Protein AF-A0AAW5VI35-F1 (afdb_monomer_lite)

Foldseek 3Di:
DDPQQVVLLVLLVVLVVVLVVLVPDPPVVVSQLSNLCSLQVSLQVQDDPQKDKDAQAWEAEPVGQIFHGFGMWIFGPVDDWDADPNGTYDYLLGTAETEDEAQEQDLVVLLVLLVRLVSSQPGDHDPPRPRPHDYAYEYEYQAYPDPDACPSVVSNCVSQPHDDLCGSHQWYFHLQRWTKGKDWDQDPPPGTFKIFIKTFHDHSSVRVSCRSQVVSCVSPVPDRCDVVNDDDTDIFTQWMAGPNLRDIDHNVCRVLVRVLVVCLLVLVLVVNVVSCVVRHDPSVCLVPLLVSLVVSVVVVVPVSSVVSLVVNCVVCVVVVVSNVVSCVSPVD

Sequence (332 aa):
MNPIQKKFEYEIKKIIDEYQYTSESKHPLYTGKSRESLVSNFLANYLTEEYAISNNCFIIDSYGNISKECDIVIYSKKTTKQNLANVEYIPIESVHYVIEVKSISTSIEIKKSIESARIINSLKKSEASKNTNQVIICYFAYNSKSKVKHSDFRKLIKFSGGFSPLPPIPVICIPNKGYYYFGVDTHPNFGILNYAWSVVEDRFEFNIKMFFIGILNTINKEFQIGYYATEFGRIDMLYYKDIVNGFEVNIDRIEQYNLIQKASENGEHEKCIRLIEENFTKNEMKKILPALILNLVSFKLNSSADFCLNYLIQNFSADTQYIEKIKKIFSR

pLDDT: mean 91.62, std 6.12, range [52.5, 98.81]

Secondary structure (DSSP, 8-state):
--HHHHHHHHHHHHHHHHHHHHTT-S-HHHHHHHHHHHHHHHHHTTS-TTEEEEEEEEEE-TTS-B-PPEEEEEEETTS--EEETTEEEEEGGGEEEEEEEEEEE-HHHHHHHHHHHHHHHH----TT----PPPEEEEEEEEE---STTHHHHHHHHHHTSS-SS-S--EEEETTTEEEEEEEEEETTTEEEEEEEEEE---HHHHHHHHHHHHHHHH-SSS-SHHHH-PPPP-EEEEEEETTTTEEE-TTTHHHHHHHHHHHHTT-HHHHHHHHHHHS-HHHHHHHHHHHHHHHHHTT-HHHHHHHHHHHHHHTTT-HHHHHHHHHHS--

Organism: NCBI:txid2950025

Structure (mmCIF, N/CA/C/O backbone):
data_AF-A0AAW5VI35-F1
#
_entry.id   AF-A0AAW5VI35-F1
#
loop_
_atom_site.group_PDB
_atom_site.id
_atom_site.type_symbol
_atom_site.label_atom_id
_atom_site.label_alt_id
_atom_site.label_comp_id
_atom_site.label_asym_id
_atom_site.label_entity_id
_atom_site.label_seq_id
_atom_site.pdbx_PDB_ins_code
_atom_site.Cartn_x
_atom_site.Cartn_y
_atom_site.Cartn_z
_atom_site.occupancy
_atom_site.B_iso_or_equiv
_atom_site.auth_seq_id
_atom_site.auth_comp_id
_atom_site.auth_asym_id
_atom_site.auth_atom_id
_atom_site.pdbx_PDB_model_num
ATOM 1 N N . MET A 1 1 ? -20.026 8.395 -16.383 1.00 77.12 1 MET A N 1
ATOM 2 C CA . MET A 1 1 ? -19.836 7.820 -15.037 1.00 77.12 1 MET A CA 1
ATOM 3 C C . MET A 1 1 ? -20.986 6.889 -14.700 1.00 77.12 1 MET A C 1
ATOM 5 O O . MET A 1 1 ? -22.135 7.323 -14.775 1.00 77.12 1 MET A O 1
ATOM 9 N N . ASN A 1 2 ? -20.687 5.628 -14.385 1.00 86.25 2 ASN A N 1
ATOM 10 C CA . ASN A 1 2 ? -21.713 4.646 -14.029 1.00 86.25 2 ASN A CA 1
ATOM 11 C C . ASN A 1 2 ? -22.316 4.950 -12.628 1.00 86.25 2 ASN A C 1
ATOM 13 O O . ASN A 1 2 ? -21.709 5.702 -11.858 1.00 86.25 2 ASN A O 1
ATOM 17 N N . PRO A 1 3 ? -23.505 4.416 -12.282 1.00 88.12 3 PRO A N 1
ATOM 18 C CA . PRO A 1 3 ? -24.158 4.707 -11.001 1.00 88.12 3 PRO A CA 1
ATOM 19 C C . PRO A 1 3 ? -23.354 4.301 -9.755 1.00 88.12 3 PRO A C 1
ATOM 21 O O . PRO A 1 3 ? -23.409 5.007 -8.750 1.00 88.12 3 PRO A O 1
ATOM 24 N N . ILE A 1 4 ? -22.582 3.210 -9.817 1.00 84.94 4 ILE A N 1
ATOM 25 C CA . ILE A 1 4 ? -21.738 2.746 -8.704 1.00 84.94 4 ILE A CA 1
ATOM 26 C C . ILE A 1 4 ? -20.595 3.727 -8.460 1.00 84.94 4 ILE A C 1
ATOM 28 O O . ILE A 1 4 ? -20.386 4.149 -7.327 1.00 84.94 4 ILE A O 1
ATOM 32 N N . GLN A 1 5 ? -19.928 4.174 -9.525 1.00 87.38 5 GLN A N 1
ATOM 33 C CA . GLN A 1 5 ? -18.894 5.203 -9.442 1.00 87.38 5 GLN A CA 1
ATOM 34 C C . GLN A 1 5 ? -19.453 6.510 -8.848 1.00 87.38 5 GLN A C 1
ATOM 36 O O . GLN A 1 5 ? -18.831 7.087 -7.960 1.00 87.38 5 GLN A O 1
ATOM 41 N N . LYS A 1 6 ? -20.667 6.936 -9.245 1.00 88.31 6 LYS A N 1
ATOM 42 C CA . LYS A 1 6 ? -21.343 8.106 -8.640 1.00 88.31 6 LYS A CA 1
ATOM 43 C C . LYS A 1 6 ? -21.582 7.937 -7.139 1.00 88.31 6 LYS A C 1
ATOM 45 O O . LYS A 1 6 ? -21.337 8.873 -6.381 1.00 88.31 6 LYS A O 1
ATOM 50 N N . LYS A 1 7 ? -22.074 6.769 -6.712 1.00 88.31 7 LYS A N 1
ATOM 51 C CA . LYS A 1 7 ? -22.310 6.468 -5.293 1.00 88.31 7 LYS A CA 1
ATOM 52 C C . LYS A 1 7 ? -21.002 6.510 -4.501 1.00 88.31 7 LYS A C 1
ATOM 54 O O . LYS A 1 7 ? -20.953 7.149 -3.455 1.00 88.31 7 LYS A O 1
ATOM 59 N N . PHE A 1 8 ? -19.953 5.876 -5.023 1.00 88.81 8 PHE A N 1
ATOM 60 C CA . PHE A 1 8 ? -18.643 5.837 -4.378 1.00 88.81 8 PHE A CA 1
ATOM 61 C C . PHE A 1 8 ? -18.085 7.253 -4.195 1.00 88.81 8 PHE A C 1
ATOM 63 O O . PHE A 1 8 ? -17.712 7.632 -3.091 1.00 88.81 8 PHE A O 1
ATOM 70 N N . GLU A 1 9 ? -18.111 8.082 -5.243 1.00 89.12 9 GLU A N 1
ATOM 71 C CA . GLU A 1 9 ? -17.661 9.479 -5.165 1.00 89.12 9 GLU A CA 1
ATOM 72 C C . GLU A 1 9 ? -18.473 10.317 -4.168 1.00 89.12 9 GLU A C 1
ATOM 74 O O . GLU A 1 9 ? -17.899 11.117 -3.428 1.00 89.12 9 GLU A O 1
ATOM 79 N N . TYR A 1 10 ? -19.791 10.109 -4.097 1.00 92.06 10 TYR A N 1
ATOM 80 C CA . TYR A 1 10 ? -20.648 10.775 -3.116 1.00 92.06 10 TYR A CA 1
ATOM 81 C C . TYR A 1 10 ? -20.278 10.408 -1.670 1.00 92.06 10 TYR A C 1
ATOM 83 O O . TYR A 1 10 ? -20.159 11.290 -0.819 1.00 92.06 10 TYR A O 1
ATOM 91 N N . GLU A 1 11 ? -20.057 9.126 -1.382 1.00 92.69 11 GLU A N 1
ATOM 92 C CA . GLU A 1 11 ? -19.685 8.673 -0.037 1.00 92.69 11 GLU A CA 1
ATOM 93 C C . GLU A 1 11 ? -18.287 9.153 0.374 1.00 92.69 11 GLU A C 1
ATOM 95 O O . GLU A 1 11 ? -18.096 9.568 1.517 1.00 92.69 11 GLU A O 1
ATOM 100 N N . ILE A 1 12 ? -17.329 9.188 -0.561 1.00 93.50 12 ILE A N 1
ATOM 101 C CA . ILE A 1 12 ? -16.001 9.777 -0.323 1.00 93.50 12 ILE A CA 1
ATOM 102 C C . ILE A 1 12 ? -16.125 11.263 0.006 1.00 93.50 12 ILE A C 1
ATOM 104 O O . ILE A 1 12 ? -15.510 11.732 0.962 1.00 93.50 12 ILE A O 1
ATOM 108 N N . LYS A 1 13 ? -16.954 12.004 -0.738 1.00 93.12 13 LYS A N 1
ATOM 109 C CA . LYS A 1 13 ? -17.204 13.418 -0.450 1.00 93.12 13 LYS A CA 1
ATOM 110 C C . LYS A 1 13 ? -17.784 13.613 0.952 1.00 93.12 13 LYS A C 1
ATOM 112 O O . LYS A 1 13 ? -17.307 14.474 1.679 1.00 93.12 13 LYS A O 1
ATOM 117 N N . LYS A 1 14 ? -18.722 12.759 1.369 1.00 93.19 14 LYS A N 1
ATOM 118 C CA . LYS A 1 14 ? -19.284 12.799 2.726 1.00 93.19 14 LYS A CA 1
ATOM 119 C C . LYS A 1 14 ? -18.217 12.611 3.810 1.00 93.19 14 LYS A C 1
ATOM 121 O O . LYS A 1 14 ? -18.235 13.323 4.804 1.00 93.19 14 LYS A O 1
ATOM 126 N N . ILE A 1 15 ? -17.265 11.693 3.620 1.00 93.88 15 ILE A N 1
ATOM 127 C CA . ILE A 1 15 ? -16.136 11.523 4.556 1.00 93.88 15 ILE A CA 1
ATOM 128 C C . ILE A 1 15 ? -15.312 12.810 4.662 1.00 93.88 15 ILE A C 1
ATOM 130 O O . ILE A 1 15 ? -14.874 13.178 5.750 1.00 93.88 15 ILE A O 1
ATOM 134 N N . ILE A 1 16 ? -15.084 13.485 3.536 1.00 92.75 16 ILE A N 1
ATOM 135 C CA . ILE A 1 16 ? -14.288 14.714 3.476 1.00 92.75 16 ILE A CA 1
ATOM 136 C C . ILE A 1 16 ? -15.014 15.862 4.170 1.00 92.75 16 ILE A C 1
ATOM 138 O O . ILE A 1 16 ? -14.404 16.542 4.997 1.00 92.75 16 ILE A O 1
ATOM 142 N N . ASP A 1 17 ? -16.299 16.043 3.874 1.00 92.56 17 ASP A N 1
ATOM 143 C CA . ASP A 1 17 ? -17.145 17.068 4.486 1.00 92.56 17 ASP A CA 1
ATOM 144 C C . ASP A 1 17 ? -17.207 16.860 6.015 1.00 92.56 17 ASP A C 1
ATOM 146 O O . ASP A 1 17 ? -16.966 17.792 6.788 1.00 92.56 17 ASP A O 1
ATOM 150 N N . GLU A 1 18 ? -17.358 15.614 6.474 1.00 91.38 18 GLU A N 1
ATOM 151 C CA . GLU A 1 18 ? -17.414 15.301 7.908 1.00 91.38 18 GLU A CA 1
ATOM 152 C C . GLU A 1 18 ? -16.047 15.460 8.587 1.00 91.38 18 GLU A C 1
ATOM 154 O O . GLU A 1 18 ? -15.945 15.918 9.730 1.00 91.38 18 GLU A O 1
ATOM 159 N N . TYR A 1 19 ? -14.954 15.144 7.892 1.00 91.12 19 TYR A N 1
ATOM 160 C CA . TYR A 1 19 ? -13.609 15.442 8.379 1.00 91.12 19 TYR A CA 1
ATOM 161 C C . TYR A 1 19 ? -13.383 16.957 8.552 1.00 91.12 19 TYR A C 1
ATOM 163 O O . TYR A 1 19 ? -12.793 17.388 9.555 1.00 91.12 19 TYR A O 1
ATOM 171 N N . GLN A 1 20 ? -13.862 17.770 7.606 1.00 88.81 20 GLN A N 1
ATOM 172 C CA . GLN A 1 20 ? -13.800 19.229 7.700 1.00 88.81 20 GLN A CA 1
ATOM 173 C C . GLN A 1 20 ? -14.636 19.727 8.880 1.00 88.81 20 GLN A C 1
ATOM 175 O O . GLN A 1 20 ? -14.100 20.427 9.736 1.00 88.81 20 GLN A O 1
ATOM 180 N N . TYR A 1 21 ? -15.884 19.273 9.008 1.00 87.62 21 TYR A N 1
ATOM 181 C CA . TYR A 1 21 ? -16.761 19.634 10.123 1.00 87.62 21 TYR A CA 1
ATOM 182 C C . TYR A 1 21 ? -16.160 19.267 11.488 1.00 87.62 21 TYR A C 1
ATOM 184 O O . TYR A 1 21 ? -16.105 20.088 12.402 1.00 87.62 21 TYR A O 1
ATOM 192 N N . THR A 1 22 ? -15.615 18.054 11.628 1.00 87.56 22 THR A N 1
ATOM 193 C CA . THR A 1 22 ? -14.972 17.615 12.882 1.00 87.56 22 THR A CA 1
ATOM 194 C C . THR A 1 22 ? -13.704 18.404 13.222 1.00 87.56 22 THR A C 1
ATOM 196 O O . THR A 1 22 ? -13.247 18.343 14.365 1.00 87.56 22 THR A O 1
ATOM 199 N N . SER A 1 23 ? -13.129 19.156 12.274 1.00 82.44 23 SER A N 1
ATOM 200 C CA . SER A 1 23 ? -11.986 20.043 12.541 1.00 82.44 23 SER A CA 1
ATOM 201 C C . SER A 1 23 ? -12.363 21.265 13.381 1.00 82.44 23 SER A C 1
ATOM 203 O O . SER A 1 23 ? -11.481 21.830 14.023 1.00 82.44 23 SER A O 1
ATOM 205 N N . GLU A 1 24 ? -13.648 21.624 13.437 1.00 83.25 24 GLU A N 1
ATOM 206 C CA . GLU A 1 24 ? -14.173 22.711 14.278 1.00 83.25 24 GLU A CA 1
ATOM 207 C C . GLU A 1 24 ? -14.358 22.288 15.751 1.00 83.25 24 GLU A C 1
ATOM 209 O O . GLU A 1 24 ? -14.481 23.123 16.651 1.00 83.25 24 GLU A O 1
ATOM 214 N N . SER A 1 25 ? -14.362 20.979 16.030 1.00 80.25 25 SER A N 1
ATOM 215 C CA . SER A 1 25 ? -14.500 20.446 17.389 1.00 80.25 25 SER A CA 1
ATOM 216 C C . SER A 1 25 ? -13.246 20.706 18.229 1.00 80.25 25 SER A C 1
ATOM 218 O O . SER A 1 25 ? -12.125 20.375 17.843 1.00 80.25 25 SER A O 1
ATOM 220 N N . LYS A 1 26 ? -13.448 21.211 19.453 1.00 78.69 26 LYS A N 1
ATOM 221 C CA . LYS A 1 26 ? -12.387 21.439 20.452 1.00 78.69 26 LYS A CA 1
ATOM 222 C C . LYS A 1 26 ? -12.089 20.220 21.333 1.00 78.69 26 LYS A C 1
ATOM 224 O O . LYS A 1 26 ? -11.340 20.351 22.297 1.00 78.69 26 LYS A O 1
ATOM 229 N N . HIS A 1 27 ? -12.660 19.050 21.033 1.00 83.00 27 HIS A N 1
ATOM 230 C CA . HIS A 1 27 ? -12.486 17.825 21.818 1.00 83.00 27 HIS A CA 1
ATOM 231 C C . HIS A 1 27 ? -11.654 16.776 21.057 1.00 83.00 27 HIS A C 1
ATOM 233 O O . HIS A 1 27 ? -12.228 15.952 20.342 1.00 83.00 27 HIS A O 1
ATOM 239 N N . PRO A 1 28 ? -10.316 16.736 21.230 1.00 79.62 28 PRO A N 1
ATOM 240 C CA . PRO A 1 28 ? -9.431 15.943 20.373 1.00 79.62 28 PRO A CA 1
ATOM 241 C C . PRO A 1 28 ? -9.743 14.444 20.353 1.00 79.62 28 PRO A C 1
ATOM 243 O O . PRO A 1 28 ? -9.688 13.829 19.293 1.00 79.62 28 PRO A O 1
ATOM 246 N N . LEU A 1 29 ? -10.106 13.866 21.504 1.00 78.88 29 LEU A N 1
ATOM 247 C CA . LEU A 1 29 ? -10.419 12.438 21.619 1.00 78.88 29 LEU A CA 1
ATOM 248 C C . LEU A 1 29 ? -11.681 12.060 20.831 1.00 78.88 29 LEU A C 1
ATOM 250 O O . LEU A 1 29 ? -11.664 11.111 20.053 1.00 78.88 29 LEU A O 1
ATOM 254 N N . TYR A 1 30 ? -12.766 12.819 21.004 1.00 81.44 30 TYR A N 1
ATOM 255 C CA . TYR A 1 30 ? -14.018 12.584 20.282 1.00 81.44 30 TYR A CA 1
ATOM 256 C C . TYR A 1 30 ? -13.857 12.841 18.780 1.00 81.44 30 TYR A C 1
ATOM 258 O O . TYR A 1 30 ? -14.388 12.089 17.965 1.00 81.44 30 TYR A O 1
ATOM 266 N N . THR A 1 31 ? -13.062 13.849 18.411 1.00 87.50 31 THR A N 1
ATOM 267 C CA . THR A 1 31 ? -12.686 14.109 17.018 1.00 87.50 31 THR A CA 1
ATOM 268 C C . THR A 1 31 ? -11.916 12.932 16.410 1.00 87.50 31 THR A C 1
ATOM 270 O O . THR A 1 31 ? -12.200 12.556 15.275 1.00 87.50 31 THR A O 1
ATOM 273 N N . GLY A 1 32 ? -10.983 12.323 17.152 1.00 88.06 32 GLY A N 1
ATOM 274 C CA . GLY A 1 32 ? -10.259 11.116 16.732 1.00 88.06 32 GLY A CA 1
ATOM 275 C C . GLY A 1 32 ? -11.201 9.948 16.440 1.00 88.06 32 GLY A C 1
ATOM 276 O O . GLY A 1 32 ? -11.306 9.523 15.290 1.00 88.06 32 GLY A O 1
ATOM 277 N N . LYS A 1 33 ? -12.001 9.545 17.435 1.00 90.62 33 LYS A N 1
ATOM 278 C CA . LYS A 1 33 ? -12.967 8.437 17.307 1.00 90.62 33 LYS A CA 1
ATOM 279 C C . LYS A 1 33 ? -13.986 8.642 16.187 1.00 90.62 33 LYS A C 1
ATOM 281 O O . LYS A 1 33 ? -14.355 7.701 15.484 1.00 90.62 33 LYS A O 1
ATOM 286 N N . SER A 1 34 ? -14.446 9.879 15.994 1.00 91.88 34 SER A N 1
ATOM 287 C CA . SER A 1 34 ? -15.345 10.218 14.887 1.00 91.88 34 SER A CA 1
ATOM 288 C C . SER A 1 34 ? -14.671 9.982 13.531 1.00 91.88 34 SER A C 1
ATOM 290 O O . SER A 1 34 ? -15.263 9.364 12.651 1.00 91.88 34 SER A O 1
ATOM 292 N N . ARG A 1 35 ? -13.410 10.397 13.376 1.00 93.44 35 ARG A N 1
ATOM 293 C CA . ARG A 1 35 ? -12.628 10.234 12.140 1.00 93.44 35 ARG A CA 1
ATOM 294 C C . ARG A 1 35 ? -12.262 8.785 11.840 1.00 93.44 35 ARG A C 1
ATOM 296 O O . ARG A 1 35 ? -12.253 8.412 10.668 1.00 93.44 35 ARG A O 1
ATOM 303 N N . GLU A 1 36 ? -11.991 7.993 12.873 1.00 96.00 36 GLU A N 1
ATOM 304 C CA . GLU A 1 36 ? -11.844 6.533 12.788 1.00 96.00 36 GLU A CA 1
ATOM 305 C C . GLU A 1 36 ? -13.147 5.899 12.278 1.00 96.00 36 GLU A C 1
ATOM 307 O O . GLU A 1 36 ? -13.141 5.139 11.309 1.00 96.00 36 GLU A O 1
ATOM 312 N N . SER A 1 37 ? -14.285 6.309 12.851 1.00 95.81 37 SER A N 1
ATOM 313 C CA . SER A 1 37 ? -15.613 5.817 12.463 1.00 95.8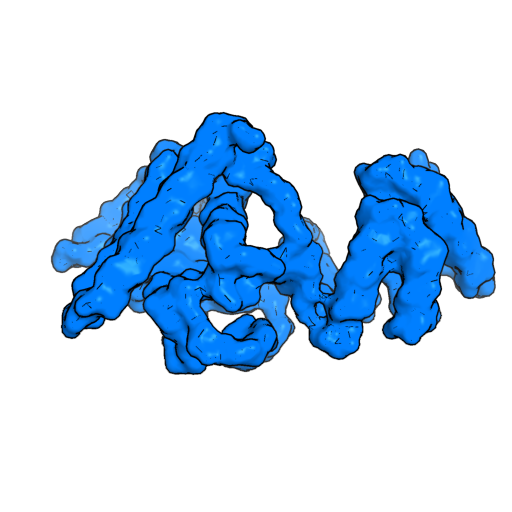1 37 SER A CA 1
ATOM 314 C C . SER A 1 37 ? -15.969 6.125 11.006 1.00 95.81 37 SER A C 1
ATOM 316 O O . SER A 1 37 ? -16.632 5.323 10.360 1.00 95.81 37 SER A O 1
ATOM 318 N N . LEU A 1 38 ? -15.530 7.259 10.444 1.00 95.81 38 LEU A N 1
ATOM 319 C CA . LEU A 1 38 ? -15.758 7.566 9.023 1.00 95.81 38 LEU A CA 1
ATOM 320 C C . LEU A 1 38 ? -15.097 6.530 8.099 1.00 95.81 38 LEU A C 1
ATOM 322 O O . LEU A 1 38 ? -15.716 6.081 7.135 1.00 95.81 38 LEU A O 1
ATOM 326 N N . VAL A 1 39 ? -13.859 6.134 8.410 1.00 97.56 39 VAL A N 1
ATOM 327 C CA . VAL A 1 39 ? -13.092 5.155 7.625 1.00 97.56 39 VAL A CA 1
ATOM 328 C C . VAL A 1 39 ? -13.696 3.758 7.774 1.00 97.56 39 VAL A C 1
ATOM 330 O O . VAL A 1 39 ? -13.902 3.071 6.772 1.00 97.56 39 VAL A O 1
ATOM 333 N N . SER A 1 40 ? -14.021 3.340 9.002 1.00 97.50 40 SER A N 1
ATOM 334 C CA . SER A 1 40 ? -14.599 2.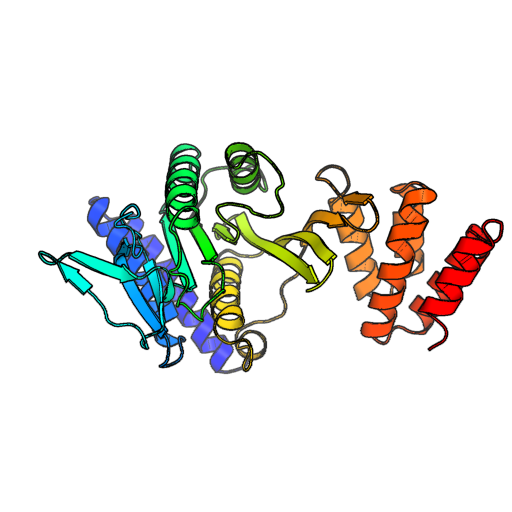013 9.244 1.00 97.50 40 SER A CA 1
ATOM 335 C C . SER A 1 40 ? -16.021 1.880 8.706 1.00 97.50 40 SER A C 1
ATOM 337 O O . SER A 1 40 ? -16.320 0.874 8.069 1.00 97.50 40 SER A O 1
ATOM 339 N N . ASN A 1 41 ? -16.877 2.894 8.863 1.00 96.25 41 ASN A N 1
ATOM 340 C CA . ASN A 1 41 ? -18.238 2.870 8.315 1.00 96.25 41 ASN A CA 1
ATOM 341 C C . ASN A 1 41 ? -18.237 2.781 6.788 1.00 96.25 41 ASN A C 1
ATOM 343 O O . ASN A 1 41 ? -19.061 2.069 6.218 1.00 96.25 41 ASN A O 1
ATOM 347 N N . PHE A 1 42 ? -17.304 3.470 6.122 1.00 95.62 42 PHE A N 1
ATOM 348 C CA . PHE A 1 42 ? -17.150 3.338 4.679 1.00 95.62 42 PHE A CA 1
ATOM 349 C C . PHE A 1 42 ? -16.818 1.898 4.298 1.00 95.62 42 PHE A C 1
ATOM 351 O O . PHE A 1 42 ? -17.548 1.282 3.531 1.00 95.62 42 PHE A O 1
ATOM 358 N N . LEU A 1 43 ? -15.753 1.334 4.874 1.00 96.00 43 LEU A N 1
ATOM 359 C CA . LEU A 1 43 ? -15.324 -0.031 4.571 1.00 96.00 43 LEU A CA 1
ATOM 360 C C . LEU A 1 43 ? -16.421 -1.061 4.879 1.00 96.00 43 LEU A C 1
ATOM 362 O O . LEU A 1 43 ? -16.654 -1.955 4.069 1.00 96.00 43 LEU A O 1
ATOM 366 N N . ALA A 1 44 ? -17.145 -0.907 5.991 1.00 94.25 44 ALA A N 1
ATOM 367 C CA . ALA A 1 44 ? -18.225 -1.809 6.390 1.00 94.25 44 ALA A CA 1
ATOM 368 C C . ALA A 1 44 ? -19.333 -1.936 5.330 1.00 94.25 44 ALA A C 1
ATOM 370 O O . ALA A 1 44 ? -19.917 -3.009 5.201 1.00 94.25 44 ALA A O 1
ATOM 371 N N . ASN A 1 45 ? -19.587 -0.886 4.541 1.00 91.69 45 ASN A N 1
ATOM 372 C CA . ASN A 1 45 ? -20.593 -0.908 3.474 1.00 91.69 45 ASN A CA 1
ATOM 373 C C . ASN A 1 45 ? -20.180 -1.740 2.248 1.00 91.69 45 ASN A C 1
ATOM 375 O O . ASN A 1 45 ? -21.039 -2.067 1.428 1.00 91.69 45 ASN A O 1
ATOM 379 N N . TYR A 1 46 ? -18.887 -2.043 2.093 1.00 91.19 46 TYR A N 1
ATOM 380 C CA . TYR A 1 46 ? -18.338 -2.704 0.902 1.00 91.19 46 TYR A CA 1
ATOM 381 C C . TYR A 1 46 ? -17.648 -4.040 1.191 1.00 91.19 46 TYR A C 1
ATOM 383 O O . TYR A 1 46 ? -17.357 -4.784 0.254 1.00 91.19 46 TYR A O 1
ATOM 391 N N . LEU A 1 47 ? -17.366 -4.356 2.456 1.00 91.94 47 LEU A N 1
ATOM 392 C CA . LEU A 1 47 ? -16.823 -5.658 2.826 1.00 91.94 47 LEU A CA 1
ATOM 393 C C . LEU A 1 47 ? -17.845 -6.770 2.575 1.00 91.94 47 LEU A C 1
ATOM 395 O O . LEU A 1 47 ? -19.038 -6.618 2.835 1.00 91.94 47 LEU A O 1
ATOM 399 N N . THR A 1 48 ? -17.359 -7.917 2.104 1.00 89.19 48 THR A N 1
ATOM 400 C CA . THR A 1 48 ? -18.188 -9.117 1.969 1.00 89.19 48 THR A CA 1
ATOM 401 C C . THR A 1 48 ? -18.548 -9.680 3.344 1.00 89.19 48 THR A C 1
ATOM 403 O O . THR A 1 48 ? -17.897 -9.397 4.354 1.00 89.19 48 THR A O 1
ATOM 406 N N . GLU A 1 49 ? -19.586 -10.517 3.398 1.00 89.69 49 GLU A N 1
ATOM 407 C CA . GLU A 1 49 ? -20.111 -11.051 4.659 1.00 89.69 49 GLU A CA 1
ATOM 408 C C . GLU A 1 49 ? -19.078 -11.842 5.472 1.00 89.69 49 GLU A C 1
ATOM 410 O O . GLU A 1 49 ? -19.199 -11.919 6.693 1.00 89.69 49 GLU A O 1
ATOM 415 N N . GLU A 1 50 ? -18.032 -12.363 4.832 1.00 91.81 50 GLU A N 1
ATOM 416 C CA . GLU A 1 50 ? -16.946 -13.100 5.482 1.00 91.81 50 GLU A CA 1
ATOM 417 C C . GLU A 1 50 ? -16.037 -12.231 6.360 1.00 91.81 50 GLU A C 1
ATOM 419 O O . GLU A 1 50 ? -15.284 -12.777 7.171 1.00 91.81 50 GLU A O 1
ATOM 424 N N . TYR A 1 51 ? -16.107 -10.904 6.229 1.00 94.38 51 TYR A N 1
ATOM 425 C CA . TYR A 1 51 ? -15.273 -9.960 6.966 1.00 94.38 51 TYR A CA 1
ATOM 426 C C . TYR A 1 51 ? -16.097 -9.087 7.903 1.00 94.38 51 TYR A C 1
ATOM 428 O O . TYR A 1 51 ? -17.258 -8.756 7.649 1.00 94.38 51 TYR A O 1
ATOM 436 N N . ALA A 1 52 ? -15.479 -8.713 9.016 1.00 94.50 52 ALA A N 1
ATOM 437 C CA . ALA A 1 52 ? -15.998 -7.732 9.952 1.00 94.50 52 ALA A CA 1
ATOM 438 C C . ALA A 1 52 ? -14.933 -6.686 10.271 1.00 94.50 52 ALA A C 1
ATOM 440 O O . ALA A 1 52 ? -13.739 -6.894 10.047 1.00 94.50 52 ALA A O 1
ATOM 441 N N . ILE A 1 53 ? -15.404 -5.570 10.823 1.00 96.62 53 ILE A N 1
ATOM 442 C CA . ILE A 1 53 ? -14.569 -4.495 11.342 1.00 96.62 53 ILE A CA 1
ATOM 443 C C . ILE A 1 53 ? -14.745 -4.425 12.854 1.00 96.62 53 ILE A C 1
ATOM 445 O O . ILE A 1 53 ? -15.846 -4.619 13.371 1.00 96.62 53 ILE A O 1
ATOM 449 N N . SER A 1 54 ? -13.647 -4.178 13.555 1.00 95.81 54 SER A N 1
ATOM 450 C CA . SER A 1 54 ? -13.635 -3.775 14.955 1.00 95.81 54 SER A CA 1
ATOM 451 C C . SER A 1 54 ? -12.844 -2.473 15.070 1.00 95.81 54 SER A C 1
ATOM 453 O O . SER A 1 54 ? -11.811 -2.331 14.414 1.00 95.81 54 SER A O 1
ATOM 455 N N . ASN A 1 55 ? -13.350 -1.524 15.855 1.00 96.38 55 ASN A N 1
ATOM 456 C CA . ASN A 1 55 ? -12.660 -0.271 16.149 1.00 96.38 55 ASN A CA 1
ATOM 457 C C . ASN A 1 55 ? -12.109 -0.328 17.574 1.00 96.38 55 ASN A C 1
ATOM 459 O O . ASN A 1 55 ? -12.751 -0.926 18.439 1.00 96.38 55 ASN A O 1
ATOM 463 N N . ASN A 1 56 ? -10.981 0.338 17.827 1.00 95.38 56 ASN A N 1
ATOM 464 C CA . ASN A 1 56 ? -10.414 0.493 19.173 1.00 95.38 56 ASN A CA 1
ATOM 465 C C . ASN A 1 56 ? -10.227 -0.857 19.906 1.00 95.38 56 ASN A C 1
ATOM 467 O O . ASN A 1 56 ? -10.598 -1.009 21.071 1.00 95.38 56 ASN A O 1
ATOM 471 N N . CYS A 1 57 ? -9.697 -1.863 19.201 1.00 95.31 57 CYS A N 1
ATOM 472 C CA . CYS A 1 57 ? -9.538 -3.229 19.712 1.00 95.31 57 CYS A CA 1
ATOM 473 C C . CYS A 1 57 ? -8.069 -3.642 19.821 1.00 95.31 57 CYS A C 1
ATOM 475 O O . CYS A 1 57 ? -7.171 -2.949 19.343 1.00 95.31 57 CYS A O 1
ATOM 477 N N . PHE A 1 58 ? -7.814 -4.784 20.453 1.00 97.38 58 PHE A N 1
ATOM 478 C CA . PHE A 1 58 ? -6.472 -5.341 20.598 1.00 97.38 58 PHE A CA 1
ATOM 479 C C . PHE A 1 58 ? -6.334 -6.614 19.773 1.00 97.38 58 PHE A C 1
ATOM 481 O O . PHE A 1 58 ? -7.283 -7.379 19.610 1.00 97.38 58 PHE A O 1
ATOM 488 N N . ILE A 1 59 ? -5.130 -6.867 19.276 1.00 96.62 59 ILE A N 1
ATOM 489 C CA . ILE A 1 59 ? -4.785 -8.111 18.597 1.00 96.62 59 ILE A CA 1
ATOM 490 C C . ILE A 1 59 ? -3.969 -8.956 19.564 1.00 96.62 59 ILE A C 1
ATOM 492 O O . ILE A 1 59 ? -3.040 -8.451 20.195 1.00 96.62 59 ILE A O 1
ATOM 496 N N . ILE A 1 60 ? -4.325 -10.230 19.678 1.00 95.25 60 ILE A N 1
ATOM 497 C CA . ILE A 1 60 ? -3.677 -11.186 20.577 1.00 95.25 60 ILE A CA 1
ATOM 498 C C . ILE A 1 60 ? -3.182 -12.398 19.793 1.00 95.25 60 ILE A C 1
ATOM 500 O O . ILE A 1 60 ? -3.809 -12.816 18.816 1.00 95.25 60 ILE A O 1
ATOM 504 N N . ASP A 1 61 ? -2.056 -12.960 20.219 1.00 94.38 61 ASP A N 1
ATOM 505 C CA . ASP A 1 61 ? -1.591 -14.259 19.746 1.00 94.38 61 ASP A CA 1
ATOM 506 C C . ASP A 1 61 ? -1.783 -15.378 20.780 1.00 94.38 61 ASP A C 1
ATOM 508 O O . ASP A 1 61 ? -2.070 -15.142 21.954 1.00 94.38 61 ASP A O 1
ATOM 512 N N . SER A 1 62 ? -1.606 -16.630 20.351 1.00 91.31 62 SER A N 1
ATOM 513 C CA . SER A 1 62 ? -1.765 -17.803 21.222 1.00 91.31 62 SER A CA 1
ATOM 514 C C . SER A 1 62 ? -0.715 -17.912 22.336 1.00 91.31 62 SER A C 1
ATOM 516 O O . SER A 1 62 ? -0.811 -18.809 23.170 1.00 91.31 62 SER A O 1
ATOM 518 N N . TYR A 1 63 ? 0.296 -17.040 22.348 1.00 93.19 63 TYR A N 1
ATOM 519 C CA . TYR A 1 63 ? 1.372 -17.012 23.340 1.00 93.19 63 TYR A CA 1
ATOM 520 C C . TYR A 1 63 ? 1.168 -15.908 24.389 1.00 93.19 63 TYR A C 1
ATOM 522 O O . TYR A 1 63 ? 2.007 -15.745 25.273 1.00 93.19 63 TYR A O 1
ATOM 530 N N . GLY A 1 64 ? 0.060 -15.163 24.307 1.00 92.06 64 GLY A N 1
ATOM 531 C CA . GLY A 1 64 ? -0.276 -14.086 25.236 1.00 92.06 64 GLY A CA 1
ATOM 532 C C . GLY A 1 64 ? 0.377 -12.744 24.905 1.00 92.06 64 GLY A C 1
ATOM 533 O O . GLY A 1 64 ? 0.290 -11.825 25.719 1.00 92.06 64 GLY A O 1
ATOM 534 N N . ASN A 1 65 ? 1.010 -12.593 23.734 1.00 96.94 65 ASN A N 1
ATOM 535 C CA . ASN A 1 65 ? 1.474 -11.283 23.281 1.00 96.94 65 ASN A CA 1
ATOM 536 C C . ASN A 1 65 ? 0.283 -10.474 22.758 1.00 96.94 65 ASN A C 1
ATOM 538 O O . ASN A 1 65 ? -0.584 -11.002 22.059 1.00 96.94 65 ASN A O 1
ATOM 542 N N . ILE A 1 66 ? 0.258 -9.182 23.083 1.00 96.94 66 ILE A N 1
ATOM 543 C CA . ILE A 1 66 ? -0.853 -8.279 22.769 1.00 96.94 66 ILE A CA 1
ATOM 544 C C . ILE A 1 66 ? -0.302 -7.046 22.047 1.00 96.94 66 ILE A C 1
ATOM 546 O O . ILE A 1 66 ? 0.759 -6.524 22.400 1.00 96.94 66 ILE A O 1
ATOM 550 N N . SER A 1 67 ? -1.016 -6.574 21.026 1.00 98.06 67 SER A N 1
ATOM 551 C CA . SER A 1 67 ? -0.714 -5.311 20.349 1.00 98.06 67 SER A CA 1
ATOM 552 C C . SER A 1 67 ? -0.970 -4.087 21.243 1.00 98.06 67 SER A C 1
ATOM 554 O O . SER A 1 67 ? -1.514 -4.175 22.341 1.00 98.06 67 SER A O 1
ATOM 556 N N . LYS A 1 68 ? -0.637 -2.892 20.745 1.00 97.69 68 LYS A N 1
ATOM 557 C CA . LYS A 1 68 ? -1.291 -1.664 21.229 1.00 97.69 68 LYS A CA 1
ATOM 558 C C . LYS A 1 68 ? -2.752 -1.637 20.753 1.00 97.69 68 LYS A C 1
ATOM 560 O O . LYS A 1 68 ? -3.120 -2.419 19.872 1.00 97.69 68 LYS A O 1
ATOM 565 N N . GLU A 1 69 ? -3.562 -0.746 21.322 1.00 97.06 69 GLU A N 1
ATOM 566 C CA . GLU A 1 69 ? -4.915 -0.485 20.814 1.00 97.06 69 GLU A CA 1
ATOM 567 C C . GLU A 1 69 ? -4.830 -0.108 19.328 1.00 97.06 69 GLU A C 1
ATOM 569 O O . GLU A 1 69 ? -4.009 0.725 18.941 1.00 97.06 69 GLU A O 1
ATOM 574 N N . CYS A 1 70 ? -5.620 -0.787 18.502 1.00 97.75 70 CYS A N 1
ATOM 575 C CA . CYS A 1 70 ? -5.683 -0.604 17.061 1.00 97.75 70 CYS A CA 1
ATOM 576 C C . CYS A 1 70 ? -6.943 0.186 16.713 1.00 97.75 70 CYS A C 1
ATOM 578 O O . CYS A 1 70 ? -8.043 -0.212 17.103 1.00 97.75 70 CYS A O 1
ATOM 580 N N . ASP A 1 71 ? -6.784 1.259 15.937 1.00 98.12 71 ASP A N 1
ATOM 581 C CA . ASP A 1 71 ? -7.897 2.139 15.572 1.00 98.12 71 ASP A CA 1
ATOM 582 C C . ASP A 1 71 ? -8.978 1.371 14.792 1.00 98.12 71 ASP A C 1
ATOM 584 O O . ASP A 1 71 ? -10.151 1.422 15.154 1.00 98.12 71 ASP A O 1
ATOM 588 N N . ILE A 1 72 ? -8.585 0.616 13.755 1.00 98.56 72 ILE A N 1
ATOM 589 C CA . ILE A 1 72 ? -9.491 -0.194 12.927 1.00 98.56 72 ILE A CA 1
ATOM 590 C C . ILE A 1 72 ? -8.819 -1.522 12.569 1.00 98.56 72 ILE A C 1
ATOM 592 O O . ILE A 1 72 ? -7.712 -1.540 12.026 1.00 98.56 72 ILE A O 1
ATOM 596 N N . VAL A 1 73 ? -9.515 -2.634 12.794 1.00 98.00 73 VAL A N 1
ATOM 597 C CA . VAL A 1 73 ? -9.080 -3.985 12.418 1.00 98.00 73 VAL A CA 1
ATOM 598 C C . VAL A 1 73 ? -10.121 -4.626 11.509 1.00 98.00 73 VAL A C 1
ATOM 600 O O . VAL A 1 73 ? -11.292 -4.718 11.875 1.00 98.00 73 VAL A O 1
ATOM 603 N N . ILE A 1 74 ? -9.690 -5.108 10.340 1.00 97.38 74 ILE A N 1
ATOM 604 C CA . ILE A 1 74 ? -10.509 -5.947 9.455 1.00 97.38 74 ILE A CA 1
ATOM 605 C C . ILE A 1 74 ? -10.068 -7.395 9.630 1.00 97.38 74 ILE A C 1
ATOM 607 O O . ILE A 1 74 ? -8.888 -7.715 9.455 1.00 97.38 74 ILE A O 1
ATOM 611 N N . TYR A 1 75 ? -11.009 -8.274 9.948 1.00 95.31 75 TYR A N 1
ATOM 612 C CA . TYR A 1 75 ? -10.741 -9.681 10.240 1.00 95.31 75 TYR A CA 1
ATOM 613 C C . TYR A 1 75 ? -11.833 -10.589 9.674 1.00 95.31 75 TYR A C 1
ATOM 615 O O . TYR A 1 75 ? -12.936 -10.145 9.349 1.00 95.31 75 TYR A O 1
ATOM 623 N N . SER A 1 76 ? -11.523 -11.879 9.552 1.00 93.38 76 SER A N 1
ATOM 624 C CA . SER A 1 76 ? -12.493 -12.885 9.122 1.00 93.38 76 SER A CA 1
ATOM 625 C C . SER A 1 76 ? -13.520 -13.173 10.220 1.00 93.38 76 SER A C 1
ATOM 627 O O . SER A 1 76 ? -13.149 -13.558 11.328 1.00 93.38 76 SER A O 1
ATOM 629 N N . LYS A 1 77 ? -14.817 -13.103 9.895 1.00 90.88 77 LYS A N 1
ATOM 630 C CA . LYS A 1 77 ? -15.928 -13.488 10.788 1.00 90.88 77 LYS A CA 1
ATOM 631 C C . LYS A 1 77 ? -15.942 -14.970 11.160 1.00 90.88 77 LYS A C 1
ATOM 633 O O . LYS A 1 77 ? -16.654 -15.346 12.081 1.00 90.88 77 LYS A O 1
ATOM 638 N N . LYS A 1 78 ? -15.164 -15.810 10.468 1.00 87.75 78 LYS A N 1
ATOM 639 C CA . LYS A 1 78 ? -15.000 -17.234 10.811 1.00 87.75 78 LYS A CA 1
ATOM 640 C C . LYS A 1 78 ? -14.259 -17.424 12.145 1.00 87.75 78 LYS A C 1
ATOM 642 O O . LYS A 1 78 ? -14.210 -18.538 12.654 1.00 87.75 78 LYS A O 1
ATOM 647 N N . THR A 1 79 ? -13.676 -16.356 12.694 1.00 82.69 79 THR A N 1
ATOM 648 C CA . THR A 1 79 ? -13.022 -16.356 14.003 1.00 82.69 79 THR A CA 1
ATOM 649 C C . THR A 1 79 ? -14.009 -16.205 15.156 1.00 82.69 79 THR A C 1
ATOM 651 O O . THR A 1 79 ? -15.040 -15.542 15.035 1.00 82.69 79 THR A O 1
ATOM 654 N N . THR A 1 80 ? -13.638 -16.735 16.318 1.00 76.75 80 THR A N 1
ATOM 655 C CA . THR A 1 80 ? -14.338 -16.465 17.575 1.00 76.75 80 THR A CA 1
ATOM 656 C C . THR A 1 80 ? -13.746 -15.214 18.217 1.00 76.75 80 THR A C 1
ATOM 658 O O . THR A 1 80 ? -12.583 -15.213 18.620 1.00 76.75 80 THR A O 1
ATOM 661 N N . LYS A 1 81 ? -14.546 -14.150 18.336 1.00 72.00 81 LYS A N 1
ATOM 662 C CA . LYS A 1 81 ? -14.169 -12.952 19.100 1.00 72.00 81 LYS A CA 1
ATOM 663 C C . LYS A 1 81 ? -14.001 -13.288 20.577 1.00 72.00 81 LYS A C 1
ATOM 665 O O . LYS A 1 81 ? -14.823 -14.018 21.133 1.00 72.00 81 LYS A O 1
ATOM 670 N N . GLN A 1 82 ? -12.998 -12.702 21.222 1.00 79.50 82 GLN A N 1
ATOM 671 C CA . GLN A 1 82 ? -12.797 -12.843 22.661 1.00 79.50 82 GLN A CA 1
ATOM 672 C C . GLN A 1 82 ? -12.973 -11.480 23.326 1.00 79.50 82 GLN A C 1
ATOM 674 O O . GLN A 1 82 ? -12.249 -10.539 23.024 1.00 79.50 82 GLN A O 1
ATOM 679 N N . ASN A 1 83 ? -13.946 -11.369 24.229 1.00 82.94 83 ASN A N 1
ATOM 680 C CA . ASN A 1 83 ? -14.151 -10.160 25.021 1.00 82.94 83 ASN A CA 1
ATOM 681 C C . ASN A 1 83 ? -13.676 -10.419 26.448 1.00 82.94 83 ASN A C 1
ATOM 683 O O . ASN A 1 83 ? -14.129 -11.371 27.085 1.00 82.94 83 ASN A O 1
ATOM 687 N N . LEU A 1 84 ? -12.807 -9.553 26.964 1.00 79.94 84 LEU A N 1
ATOM 688 C CA . LEU A 1 84 ? -12.348 -9.592 28.349 1.00 79.94 84 LEU A CA 1
ATOM 689 C C . LEU A 1 84 ? -12.491 -8.195 28.953 1.00 79.94 84 LEU A C 1
ATOM 691 O O . LEU A 1 84 ? -11.932 -7.239 28.434 1.00 79.94 84 LEU A O 1
ATOM 695 N N . ALA A 1 85 ? -13.255 -8.069 30.042 1.00 80.38 85 ALA A N 1
ATOM 696 C CA . ALA A 1 85 ? -13.470 -6.798 30.746 1.00 80.38 85 ALA A CA 1
ATOM 697 C C . ALA A 1 85 ? -13.904 -5.623 29.832 1.00 80.38 85 ALA A C 1
ATOM 699 O O . ALA A 1 85 ? -13.416 -4.506 29.975 1.00 80.38 85 ALA A O 1
ATOM 700 N N . ASN A 1 86 ? -14.836 -5.873 28.901 1.00 82.62 86 ASN A N 1
ATOM 701 C CA . ASN A 1 86 ? -15.314 -4.921 27.879 1.00 82.62 86 ASN A CA 1
ATOM 702 C C . ASN A 1 86 ? -14.263 -4.480 26.845 1.00 82.62 86 ASN A C 1
ATOM 704 O O . ASN A 1 86 ? -14.502 -3.534 26.097 1.00 82.62 86 ASN A O 1
ATOM 708 N N . VAL A 1 87 ? -13.127 -5.171 26.782 1.00 87.69 87 VAL A N 1
ATOM 709 C CA . VAL A 1 87 ? -12.110 -4.993 25.749 1.00 87.69 87 VAL A CA 1
ATOM 710 C C . VAL A 1 87 ? -12.231 -6.131 24.741 1.00 87.69 87 VAL A C 1
ATOM 712 O O . VAL A 1 87 ? -12.290 -7.304 25.119 1.00 87.69 87 VAL A O 1
ATOM 715 N N . GLU A 1 88 ? -12.290 -5.776 23.459 1.00 93.44 88 GLU A N 1
ATOM 716 C CA . GLU A 1 88 ? -12.343 -6.734 22.357 1.00 93.44 88 GLU A CA 1
ATOM 717 C C . GLU A 1 88 ? -10.924 -7.146 21.944 1.00 93.44 88 GLU A C 1
ATOM 719 O O . GLU A 1 88 ? -10.076 -6.301 21.640 1.00 93.44 88 GLU A O 1
ATOM 724 N N . TYR A 1 89 ? -10.689 -8.458 21.920 1.00 95.19 89 TYR A N 1
ATOM 725 C CA . TYR A 1 89 ? -9.458 -9.086 21.460 1.00 95.19 89 TYR A CA 1
ATOM 726 C C . TYR A 1 89 ? -9.721 -9.908 20.198 1.00 95.19 89 TYR A C 1
ATOM 728 O O . TYR A 1 89 ? -10.592 -10.787 20.164 1.00 95.19 89 TYR A O 1
ATOM 736 N N . ILE A 1 90 ? -8.930 -9.637 19.163 1.00 95.44 90 ILE A N 1
ATOM 737 C CA . ILE A 1 90 ? -8.992 -10.312 17.870 1.00 95.44 90 ILE A CA 1
ATOM 738 C C . ILE A 1 90 ? -7.761 -11.219 17.718 1.00 95.44 90 ILE A C 1
ATOM 740 O O . ILE A 1 90 ? -6.634 -10.722 17.767 1.00 95.44 90 ILE A O 1
ATOM 744 N N . PRO A 1 91 ? -7.928 -12.538 17.511 1.00 94.50 91 PRO A N 1
ATOM 745 C CA . PRO A 1 91 ? -6.803 -13.432 17.245 1.00 94.50 91 PRO A CA 1
ATOM 746 C C . PRO A 1 91 ? -6.063 -13.045 15.959 1.00 94.50 91 PRO A C 1
ATOM 748 O O . PRO A 1 91 ? -6.701 -12.862 14.913 1.00 94.50 91 PRO A O 1
ATOM 751 N N . ILE A 1 92 ? -4.730 -12.964 16.012 1.00 95.31 92 ILE A N 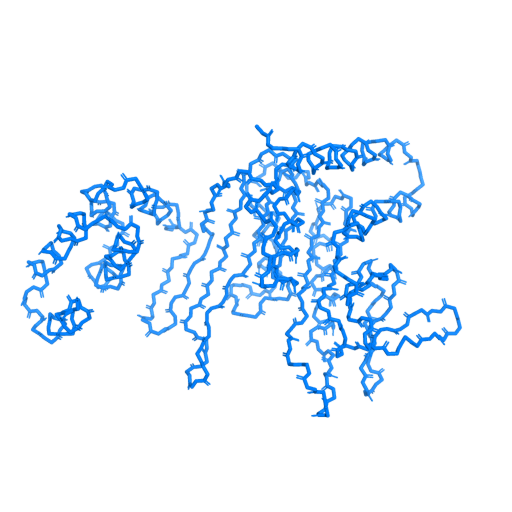1
ATOM 752 C CA . ILE A 1 92 ? -3.867 -12.569 14.882 1.00 95.31 92 ILE A CA 1
ATOM 753 C C . ILE A 1 92 ? -4.096 -13.417 13.617 1.00 95.31 92 ILE A C 1
ATOM 755 O O . ILE A 1 92 ? -3.971 -12.927 12.495 1.00 95.31 92 ILE A O 1
ATOM 759 N N . GLU A 1 93 ? -4.494 -14.681 13.765 1.00 94.06 93 GLU A N 1
ATOM 760 C CA . GLU A 1 93 ? -4.830 -15.591 12.666 1.00 94.06 93 GLU A CA 1
ATOM 761 C C . GLU A 1 93 ? -5.995 -15.098 11.812 1.00 94.06 93 GLU A C 1
ATOM 763 O O . GLU A 1 93 ? -6.076 -15.438 10.632 1.00 94.06 93 GLU A O 1
ATOM 768 N N . SER A 1 94 ? -6.902 -14.325 12.401 1.00 93.94 94 SER A N 1
ATOM 769 C CA . SER A 1 94 ? -8.098 -13.826 11.729 1.00 93.94 94 SER A CA 1
ATOM 770 C C . SER A 1 94 ? -7.920 -12.444 11.120 1.00 93.94 94 SER A C 1
ATOM 772 O O . SER A 1 94 ? -8.735 -12.050 10.288 1.00 93.94 94 SER A O 1
ATOM 774 N N . VAL A 1 95 ? -6.872 -11.717 11.510 1.00 95.62 95 VAL A N 1
ATOM 775 C CA . VAL A 1 95 ? -6.632 -10.340 11.080 1.00 95.62 95 VAL A CA 1
ATOM 776 C C . VAL A 1 95 ? -6.122 -10.309 9.640 1.00 95.62 95 VAL A C 1
ATOM 778 O O . VAL A 1 95 ? -5.204 -11.041 9.270 1.00 95.62 95 VAL A O 1
ATOM 781 N N . HIS A 1 96 ? -6.709 -9.425 8.835 1.00 95.88 96 HIS A N 1
ATOM 782 C CA . HIS A 1 96 ? -6.269 -9.120 7.473 1.00 95.88 96 HIS A CA 1
ATOM 783 C C . HIS A 1 96 ? -5.678 -7.714 7.375 1.00 95.88 96 HIS A C 1
ATOM 785 O O . HIS A 1 96 ? -4.614 -7.547 6.783 1.00 95.88 96 HIS A O 1
ATOM 791 N N . TYR A 1 97 ? -6.342 -6.723 7.976 1.00 98.19 97 TYR A N 1
ATOM 792 C CA . TYR A 1 97 ? -5.892 -5.334 7.969 1.00 98.19 97 TYR A CA 1
ATOM 793 C C . TYR A 1 97 ? -5.874 -4.735 9.361 1.00 98.19 97 TYR A C 1
ATOM 795 O O . TYR A 1 97 ? -6.772 -4.992 10.163 1.00 98.19 97 TYR A O 1
ATOM 803 N N . VAL A 1 98 ? -4.901 -3.857 9.580 1.00 98.69 98 VAL A N 1
ATOM 804 C CA . VAL A 1 98 ? -4.905 -2.885 10.674 1.00 98.69 98 VAL A CA 1
ATOM 805 C C . VAL A 1 98 ? -4.716 -1.508 10.066 1.00 98.69 98 VAL A C 1
ATOM 807 O O . VAL A 1 98 ? -3.746 -1.294 9.345 1.00 98.69 98 VAL A O 1
ATOM 810 N N . ILE A 1 99 ? -5.629 -0.580 10.329 1.00 98.81 99 ILE A N 1
ATOM 811 C CA . ILE A 1 99 ? -5.557 0.785 9.807 1.00 98.81 99 ILE A CA 1
ATOM 812 C C . ILE A 1 99 ? -5.390 1.726 10.986 1.00 98.81 99 ILE A C 1
ATOM 814 O O . ILE A 1 99 ? -6.301 1.867 11.792 1.00 98.81 99 ILE A O 1
ATOM 818 N N . GLU A 1 100 ? -4.238 2.383 11.050 1.00 98.44 100 GLU A N 1
ATOM 819 C CA . GLU A 1 100 ? -4.002 3.493 11.964 1.00 98.44 100 GLU A CA 1
ATOM 820 C C . GLU A 1 100 ? -4.525 4.783 11.323 1.00 98.44 100 GLU A C 1
ATOM 822 O O . GLU A 1 100 ? -4.114 5.137 10.212 1.00 98.44 100 GLU A O 1
ATOM 827 N N . VAL A 1 101 ? -5.393 5.508 12.025 1.00 98.25 101 VAL A N 1
ATOM 828 C CA . VAL A 1 101 ? -6.025 6.736 11.544 1.00 98.25 101 VAL A CA 1
ATOM 829 C C . VAL A 1 101 ? -5.475 7.939 12.298 1.00 98.25 101 VAL A C 1
ATOM 831 O O . VAL A 1 101 ? -5.546 8.056 13.519 1.00 98.25 101 VAL A O 1
ATOM 834 N N . LYS A 1 102 ? -4.937 8.903 11.551 1.00 96.81 102 LYS A N 1
ATOM 835 C CA . LYS A 1 102 ? -4.429 10.168 12.080 1.00 96.81 102 LYS A CA 1
ATOM 836 C C . LYS A 1 102 ? -5.131 11.348 11.442 1.00 96.81 102 LYS A C 1
ATOM 838 O O . LYS A 1 102 ? -5.461 11.379 10.262 1.00 96.81 102 LYS A O 1
ATOM 843 N N . SER A 1 103 ? -5.325 12.387 12.241 1.00 94.69 103 SER A N 1
ATOM 844 C CA . SER A 1 103 ? -5.836 13.656 11.726 1.00 94.69 103 SER A CA 1
ATOM 845 C C . SER A 1 103 ? -4.785 14.364 10.870 1.00 94.69 103 SER A C 1
ATOM 847 O O . SER A 1 103 ? -5.065 14.818 9.766 1.00 94.69 103 SER A O 1
ATOM 849 N N . ILE A 1 104 ? -3.553 14.445 11.381 1.00 95.81 104 ILE A N 1
ATOM 850 C CA . ILE A 1 104 ? -2.436 15.115 10.718 1.00 95.81 104 ILE A CA 1
ATOM 851 C C . ILE A 1 104 ? -1.198 14.227 10.815 1.00 95.81 104 ILE A C 1
ATOM 853 O O . ILE A 1 104 ? -0.791 13.851 11.915 1.00 95.81 104 ILE A O 1
ATOM 857 N N . SER A 1 105 ? -0.571 13.945 9.675 1.00 97.75 105 SER A N 1
ATOM 858 C CA . SER A 1 105 ? 0.719 13.269 9.605 1.00 97.75 105 SER A CA 1
ATOM 859 C C . SER A 1 105 ? 1.814 14.161 10.178 1.00 97.75 105 SER A C 1
ATOM 861 O O . SER A 1 105 ? 2.025 15.299 9.742 1.00 97.75 105 SER A O 1
ATOM 863 N N . THR A 1 106 ? 2.524 13.641 11.174 1.00 97.56 106 THR A N 1
ATOM 864 C CA . THR A 1 106 ? 3.702 14.280 11.764 1.00 97.56 106 THR A CA 1
ATOM 865 C C . THR A 1 106 ? 4.797 13.244 11.974 1.00 97.56 106 THR A C 1
ATOM 867 O O . THR A 1 106 ? 4.534 12.046 12.045 1.00 97.56 106 THR A O 1
ATOM 870 N N . SER A 1 107 ? 6.042 13.693 12.142 1.00 97.56 107 SER A N 1
ATOM 871 C CA . SER A 1 107 ? 7.157 12.784 12.433 1.00 97.56 107 SER A CA 1
ATOM 872 C C . SER A 1 107 ? 6.946 11.972 13.720 1.00 97.56 107 SER A C 1
ATOM 874 O O . SER A 1 107 ? 7.471 10.868 13.818 1.00 97.56 107 SER A O 1
ATOM 876 N N . ILE A 1 108 ? 6.215 12.514 14.702 1.00 97.75 108 ILE A N 1
ATOM 877 C CA . ILE A 1 108 ? 5.895 11.820 15.957 1.00 97.75 108 ILE A CA 1
ATOM 878 C C . ILE A 1 108 ? 4.886 10.707 15.684 1.00 97.75 108 ILE A C 1
ATOM 880 O O . ILE A 1 108 ? 5.125 9.566 16.068 1.00 97.75 108 ILE A O 1
ATOM 884 N N . GLU A 1 109 ? 3.807 11.024 14.969 1.00 97.81 109 GLU A N 1
ATOM 885 C CA . GLU A 1 109 ? 2.767 10.044 14.649 1.00 97.81 109 GLU A CA 1
ATOM 886 C C . GLU A 1 109 ? 3.306 8.925 13.755 1.00 97.81 109 GLU A C 1
ATOM 888 O O . GLU A 1 109 ? 3.093 7.761 14.065 1.00 97.81 109 GLU A O 1
ATOM 893 N N . ILE A 1 110 ? 4.114 9.242 12.736 1.00 98.38 110 ILE A N 1
ATOM 894 C CA . ILE A 1 110 ? 4.769 8.223 11.897 1.00 98.38 110 ILE A CA 1
ATOM 895 C C . ILE A 1 110 ? 5.612 7.260 12.752 1.00 98.38 110 ILE A C 1
ATOM 897 O O . ILE A 1 110 ? 5.543 6.049 12.563 1.00 98.38 110 ILE A O 1
ATOM 901 N N . LYS A 1 111 ? 6.408 7.771 13.704 1.00 98.38 111 LYS A N 1
ATOM 902 C CA . LYS A 1 111 ? 7.234 6.918 14.578 1.00 98.38 111 LYS A CA 1
ATOM 903 C C . LYS A 1 111 ? 6.385 6.004 15.458 1.00 98.38 111 LYS A C 1
ATOM 905 O O . LYS A 1 111 ? 6.689 4.817 15.538 1.00 98.38 111 LYS A O 1
ATOM 910 N N . LYS A 1 112 ? 5.333 6.545 16.083 1.00 98.38 112 LYS A N 1
ATOM 911 C CA . LYS A 1 112 ? 4.408 5.765 16.918 1.00 98.38 112 LYS A CA 1
ATOM 912 C C . LYS A 1 112 ? 3.739 4.656 16.113 1.00 98.38 112 LYS A C 1
ATOM 914 O O . LYS A 1 112 ? 3.744 3.514 16.553 1.00 98.38 112 LYS A O 1
ATOM 919 N N . SER A 1 113 ? 3.242 4.967 14.917 1.00 98.50 113 SER A N 1
ATOM 920 C CA . SER A 1 113 ? 2.596 3.977 14.054 1.00 98.50 113 SER A CA 1
ATOM 921 C C . SER A 1 113 ? 3.565 2.887 13.597 1.00 98.50 113 SER A C 1
ATOM 923 O O . SER A 1 113 ? 3.187 1.723 13.570 1.00 98.50 113 SER A O 1
ATOM 925 N N . ILE A 1 114 ? 4.828 3.222 13.294 1.00 98.56 114 ILE A N 1
ATOM 926 C CA . ILE A 1 114 ? 5.856 2.214 12.970 1.00 98.56 114 ILE A CA 1
ATOM 927 C C . ILE A 1 114 ? 6.123 1.300 14.171 1.00 98.56 114 ILE A C 1
ATOM 929 O O . ILE A 1 114 ? 6.296 0.097 13.997 1.00 98.56 114 ILE A O 1
ATOM 933 N N . GLU A 1 115 ? 6.168 1.847 15.385 1.00 98.44 115 GLU A N 1
ATOM 934 C CA . GLU A 1 115 ? 6.330 1.055 16.605 1.00 98.44 115 GLU A CA 1
ATOM 935 C C . GLU A 1 115 ? 5.140 0.108 16.823 1.00 98.44 115 GLU A C 1
ATOM 937 O O . GLU A 1 115 ? 5.353 -1.090 17.001 1.00 98.44 115 GLU A O 1
ATOM 942 N N . SER A 1 116 ? 3.900 0.609 16.722 1.00 98.44 116 SER A N 1
ATOM 943 C CA . SER A 1 116 ? 2.686 -0.222 16.784 1.00 98.44 116 SER A CA 1
ATOM 944 C C . SER A 1 116 ? 2.713 -1.325 15.723 1.00 98.44 116 SER A C 1
ATOM 946 O O . SER A 1 116 ? 2.474 -2.493 16.026 1.00 98.44 116 SER A O 1
ATOM 948 N N . ALA A 1 117 ? 3.097 -0.979 14.493 1.00 98.44 117 ALA A N 1
ATOM 949 C CA . ALA A 1 117 ? 3.195 -1.919 13.388 1.00 98.44 117 ALA A CA 1
ATOM 950 C C . ALA A 1 117 ? 4.256 -3.004 13.619 1.00 98.44 117 ALA A C 1
ATOM 952 O O . ALA A 1 117 ? 4.039 -4.164 13.280 1.00 98.44 117 ALA A O 1
ATOM 953 N N . ARG A 1 118 ? 5.406 -2.661 14.213 1.00 98.06 118 ARG A N 1
ATOM 954 C CA . ARG A 1 118 ? 6.441 -3.645 14.572 1.00 98.06 118 ARG A CA 1
ATOM 955 C C . ARG A 1 118 ? 5.953 -4.623 15.638 1.00 98.06 118 ARG A C 1
ATOM 957 O O . ARG A 1 118 ? 6.245 -5.806 15.516 1.00 98.06 118 ARG A O 1
ATOM 964 N N . ILE A 1 119 ? 5.188 -4.154 16.627 1.00 98.31 119 ILE A N 1
ATOM 965 C CA . ILE A 1 119 ? 4.576 -5.030 17.639 1.00 98.31 119 ILE A CA 1
ATOM 966 C C . ILE A 1 119 ? 3.613 -6.011 16.962 1.00 98.31 119 ILE A C 1
ATOM 968 O O . ILE A 1 119 ? 3.749 -7.215 17.154 1.00 98.31 119 ILE A O 1
ATOM 972 N N . ILE A 1 120 ? 2.708 -5.525 16.108 1.00 98.31 120 ILE A N 1
ATOM 973 C CA . ILE A 1 120 ? 1.746 -6.381 15.391 1.00 98.31 120 ILE A CA 1
ATOM 974 C C . ILE A 1 120 ? 2.467 -7.410 14.512 1.00 98.31 120 ILE A C 1
ATOM 976 O O . ILE A 1 120 ? 2.147 -8.592 14.569 1.00 98.31 120 ILE A O 1
ATOM 980 N N . ASN A 1 121 ? 3.483 -6.991 13.751 1.00 96.62 121 ASN A N 1
ATOM 981 C CA . ASN A 1 121 ? 4.280 -7.896 12.915 1.00 96.62 121 ASN A CA 1
ATOM 982 C C . ASN A 1 121 ? 5.092 -8.927 13.724 1.00 96.62 121 ASN A C 1
ATOM 984 O O . ASN A 1 121 ? 5.555 -9.909 13.150 1.00 96.62 121 ASN A O 1
ATOM 988 N N . SER A 1 122 ? 5.295 -8.706 15.027 1.00 96.56 122 SER A N 1
ATOM 989 C CA . SER A 1 122 ? 5.974 -9.657 15.916 1.00 96.56 122 SER A CA 1
ATOM 990 C C . SER A 1 122 ? 5.037 -10.693 16.548 1.00 96.56 122 SER A C 1
ATOM 992 O O . SER A 1 122 ? 5.525 -11.688 17.089 1.00 96.56 122 SER A O 1
ATOM 994 N N . LEU A 1 123 ? 3.715 -10.484 16.464 1.00 96.50 123 LEU A N 1
ATOM 995 C CA . LEU A 1 123 ? 2.716 -11.443 16.936 1.00 96.50 123 LEU A CA 1
ATOM 996 C C . LEU A 1 123 ? 2.784 -12.730 16.114 1.00 96.50 123 LEU A C 1
ATOM 998 O O . LEU A 1 123 ? 2.939 -12.705 14.889 1.00 96.50 123 LEU A O 1
ATOM 1002 N N . LYS A 1 124 ? 2.655 -13.871 16.790 1.00 93.88 124 LYS A N 1
ATOM 1003 C CA . LYS A 1 124 ? 2.863 -15.181 16.168 1.00 93.88 124 LYS A CA 1
ATOM 1004 C C . LYS A 1 124 ? 1.544 -15.878 15.899 1.00 93.88 124 LYS A C 1
ATOM 1006 O O . LYS A 1 124 ? 0.812 -16.215 16.819 1.00 93.88 124 LYS A O 1
ATOM 1011 N N . LYS A 1 125 ? 1.272 -16.181 14.636 1.00 91.19 125 LYS A N 1
ATOM 1012 C CA . LYS A 1 125 ? 0.182 -17.100 14.301 1.00 91.19 125 LYS A CA 1
ATOM 1013 C C . LYS A 1 125 ? 0.507 -18.495 14.835 1.00 91.19 125 LYS A C 1
ATOM 1015 O O . LYS A 1 125 ? 1.643 -18.948 14.705 1.00 91.19 125 LYS A O 1
ATOM 1020 N N . SER A 1 126 ? -0.485 -19.158 15.416 1.00 87.06 126 SER A N 1
ATOM 1021 C CA . SER A 1 126 ? -0.370 -20.543 15.871 1.00 87.06 126 SER A CA 1
ATOM 1022 C C . SER A 1 126 ? 0.010 -21.487 14.727 1.00 87.06 126 SER A C 1
ATOM 1024 O O . SER A 1 126 ? -0.401 -21.303 13.582 1.00 87.06 126 SER A O 1
ATOM 1026 N N . GLU A 1 127 ? 0.757 -22.546 15.045 1.00 85.00 127 GLU A N 1
ATOM 1027 C CA . GLU A 1 127 ? 1.197 -23.553 14.063 1.00 85.00 127 GLU A CA 1
ATOM 1028 C C . GLU A 1 127 ? 0.025 -24.314 13.420 1.00 85.00 127 GLU A C 1
ATOM 1030 O O . GLU A 1 127 ? 0.124 -24.781 12.289 1.00 85.00 127 GLU A O 1
ATOM 1035 N N . ALA A 1 128 ? -1.110 -24.406 14.119 1.00 83.94 128 ALA A N 1
ATOM 1036 C CA . ALA A 1 128 ? -2.337 -25.006 13.599 1.00 83.94 128 ALA A CA 1
ATOM 1037 C C . ALA A 1 128 ? -3.089 -24.090 12.612 1.00 83.94 128 ALA A C 1
ATOM 1039 O O . ALA A 1 128 ? -4.033 -24.533 11.946 1.00 83.94 128 ALA A O 1
ATOM 1040 N N . SER A 1 129 ? -2.710 -22.810 12.520 1.00 82.88 129 SER A N 1
ATOM 1041 C CA . SER A 1 129 ? -3.366 -21.850 11.644 1.00 82.88 129 SER A CA 1
ATOM 1042 C C . SER A 1 129 ? -3.123 -22.186 10.180 1.00 82.88 129 SER A C 1
ATOM 1044 O O . SER A 1 129 ? -1.997 -22.195 9.689 1.00 82.88 129 SER A O 1
ATOM 1046 N N . LYS A 1 130 ? -4.214 -22.374 9.437 1.00 80.81 130 LYS A N 1
ATOM 1047 C CA . LYS A 1 130 ? -4.167 -22.491 7.973 1.00 80.81 130 LYS A CA 1
ATOM 1048 C C . LYS A 1 130 ? -4.018 -21.133 7.283 1.00 80.81 130 LYS A C 1
ATOM 1050 O O . LYS A 1 130 ? -3.720 -21.086 6.094 1.00 80.81 130 LYS A O 1
ATOM 1055 N N . ASN A 1 131 ? -4.254 -20.030 8.000 1.00 79.44 131 ASN A N 1
ATOM 1056 C CA . ASN A 1 131 ? -4.170 -18.691 7.432 1.00 79.44 131 ASN A CA 1
ATOM 1057 C C . ASN A 1 131 ? -2.742 -18.150 7.533 1.00 79.44 131 ASN A C 1
ATOM 1059 O O . ASN A 1 131 ? -2.367 -17.523 8.526 1.00 79.44 131 ASN A O 1
ATOM 1063 N N . THR A 1 132 ? -1.980 -18.319 6.459 1.00 78.00 132 THR A N 1
ATOM 1064 C CA . THR A 1 132 ? -0.605 -17.824 6.333 1.00 78.00 132 THR A CA 1
ATOM 1065 C C . THR A 1 132 ? -0.514 -16.383 5.828 1.00 78.00 132 THR A C 1
ATOM 1067 O O . THR A 1 132 ? 0.589 -15.856 5.710 1.00 78.00 132 THR A O 1
ATOM 1070 N N . ASN A 1 133 ? -1.643 -15.714 5.553 1.00 81.50 133 ASN A N 1
ATOM 1071 C CA . ASN A 1 133 ? -1.627 -14.350 5.021 1.00 81.50 133 ASN A CA 1
ATOM 1072 C C . ASN A 1 133 ? -0.949 -13.387 5.997 1.00 81.50 133 ASN A C 1
ATOM 1074 O O . ASN A 1 133 ? -1.209 -13.422 7.198 1.00 81.50 133 ASN A O 1
ATOM 1078 N N . GLN A 1 134 ? -0.116 -12.488 5.493 1.00 86.50 134 GLN A N 1
ATOM 1079 C CA . GLN A 1 134 ? 0.443 -11.428 6.320 1.00 86.50 134 GLN A CA 1
ATOM 1080 C C . GLN A 1 134 ? -0.629 -10.376 6.635 1.00 86.50 134 GLN A C 1
ATOM 1082 O O . GLN A 1 134 ? -1.470 -10.069 5.789 1.00 86.50 134 GLN A O 1
ATOM 1087 N N . VAL A 1 135 ? -0.588 -9.814 7.845 1.00 95.56 135 VAL A N 1
ATOM 1088 C CA . VAL A 1 135 ? -1.427 -8.665 8.205 1.00 95.56 135 VAL A CA 1
ATOM 1089 C C . VAL A 1 135 ? -0.935 -7.433 7.454 1.00 95.56 135 VAL A C 1
ATOM 1091 O O . VAL A 1 135 ? 0.238 -7.072 7.542 1.00 95.56 135 VAL A O 1
ATOM 1094 N N . ILE A 1 136 ? -1.833 -6.771 6.728 1.00 97.75 136 ILE A N 1
ATOM 1095 C CA . ILE A 1 136 ? -1.516 -5.550 5.990 1.00 97.75 136 ILE A CA 1
ATOM 1096 C C . ILE A 1 136 ? -1.797 -4.352 6.893 1.00 97.75 136 ILE A C 1
ATOM 1098 O O . ILE A 1 136 ? -2.933 -4.088 7.283 1.00 97.75 136 ILE A O 1
ATOM 1102 N N . ILE A 1 137 ? -0.738 -3.622 7.238 1.00 98.69 137 ILE A N 1
ATOM 1103 C CA . ILE A 1 137 ? -0.824 -2.461 8.124 1.00 98.69 137 ILE A CA 1
ATOM 1104 C C . ILE A 1 137 ? -0.861 -1.182 7.286 1.00 98.69 137 ILE A C 1
ATOM 1106 O O . ILE A 1 137 ? 0.007 -0.935 6.445 1.00 98.69 137 ILE A O 1
ATOM 1110 N N . CYS A 1 138 ? -1.876 -0.362 7.522 1.00 98.81 138 CYS A N 1
ATOM 1111 C CA . CYS A 1 138 ? -2.129 0.880 6.817 1.00 98.81 138 CYS A CA 1
ATOM 1112 C C . CYS A 1 138 ? -1.888 2.082 7.735 1.00 98.81 138 CYS A C 1
ATOM 1114 O O . CYS A 1 138 ? -2.393 2.126 8.853 1.00 98.81 138 CYS A O 1
ATOM 1116 N N . TYR A 1 139 ? -1.187 3.095 7.231 1.00 98.75 139 TYR A N 1
ATOM 1117 C CA . TYR A 1 139 ? -1.142 4.426 7.833 1.00 98.75 139 TYR A CA 1
ATOM 1118 C C . TYR A 1 139 ? -2.042 5.371 7.042 1.00 98.75 139 TYR A C 1
ATOM 1120 O O . TYR A 1 139 ? -1.696 5.771 5.929 1.00 98.75 139 TYR A O 1
ATOM 1128 N N . PHE A 1 140 ? -3.189 5.741 7.602 1.00 98.69 140 PHE A N 1
ATOM 1129 C CA . PHE A 1 140 ? -4.092 6.721 7.013 1.00 98.69 140 PHE A CA 1
ATOM 1130 C C . PHE A 1 140 ? -4.009 8.026 7.801 1.00 98.69 140 PHE A C 1
ATOM 1132 O O . PHE A 1 140 ? -4.358 8.065 8.977 1.00 98.69 140 PHE A O 1
ATOM 1139 N N . ALA A 1 141 ? -3.586 9.121 7.173 1.00 97.88 141 ALA A N 1
ATOM 1140 C CA . ALA A 1 141 ? -3.651 10.440 7.792 1.00 97.88 141 ALA A CA 1
ATOM 1141 C C . ALA A 1 141 ? -4.405 11.420 6.903 1.00 97.88 141 ALA A C 1
ATOM 1143 O O . ALA A 1 141 ? -3.968 11.678 5.790 1.00 97.88 141 ALA A O 1
ATOM 1144 N N . TYR A 1 142 ? -5.484 12.030 7.398 1.00 96.25 142 TYR A N 1
ATOM 1145 C CA . TYR A 1 142 ? -6.331 12.918 6.589 1.00 96.25 142 TYR A CA 1
ATOM 1146 C C . TYR A 1 142 ? -5.572 14.096 5.960 1.00 96.25 142 TYR A C 1
ATOM 1148 O O . TYR A 1 142 ? -5.967 14.596 4.908 1.00 96.25 142 TYR A O 1
ATOM 1156 N N . ASN A 1 143 ? -4.488 14.564 6.581 1.00 95.44 143 ASN A N 1
ATOM 1157 C CA . ASN A 1 143 ? -3.709 15.676 6.050 1.00 95.44 143 ASN A CA 1
ATOM 1158 C C . ASN A 1 143 ? -2.228 15.594 6.458 1.00 95.44 143 ASN A C 1
ATOM 1160 O O . ASN A 1 143 ? -1.872 14.990 7.465 1.00 95.44 143 ASN A O 1
ATOM 1164 N N . SER A 1 144 ? -1.359 16.277 5.720 1.00 96.44 144 SER A N 1
ATOM 1165 C CA . SER A 1 144 ? 0.005 16.627 6.118 1.00 96.44 144 SER A CA 1
ATOM 1166 C C . SER A 1 144 ? 0.245 18.119 5.916 1.00 96.44 144 SER A C 1
ATOM 1168 O O . SER A 1 144 ? -0.006 18.664 4.838 1.00 96.44 144 SER A O 1
ATOM 1170 N N . LYS A 1 145 ? 0.802 18.776 6.942 1.00 93.75 145 LYS A N 1
ATOM 1171 C CA . LYS A 1 145 ? 1.200 20.195 6.874 1.00 93.75 145 LYS A CA 1
ATOM 1172 C C . LYS A 1 145 ? 2.478 20.421 6.063 1.00 93.75 145 LYS A C 1
ATOM 1174 O O . LYS A 1 145 ? 2.806 21.562 5.746 1.00 93.75 145 LYS A O 1
ATOM 1179 N N . SER A 1 146 ? 3.231 19.363 5.760 1.00 93.94 146 SER A N 1
ATOM 1180 C CA . SER A 1 146 ? 4.459 19.497 4.984 1.00 93.94 146 SER A CA 1
ATOM 1181 C C . SER A 1 146 ? 4.138 19.948 3.564 1.00 93.94 146 SER A C 1
ATOM 1183 O O . SER A 1 146 ? 3.240 19.404 2.931 1.00 93.94 146 SER A O 1
ATOM 1185 N N . LYS A 1 147 ? 4.883 20.912 3.023 1.00 92.00 147 LYS A N 1
ATOM 1186 C CA . LYS A 1 147 ? 4.766 21.308 1.607 1.00 92.00 147 LYS A CA 1
ATOM 1187 C C . LYS A 1 147 ? 5.673 20.486 0.688 1.00 92.00 147 LYS A C 1
ATOM 1189 O O . LYS A 1 147 ? 5.481 20.489 -0.519 1.00 92.00 147 LYS A O 1
ATOM 1194 N N . VAL A 1 148 ? 6.637 19.763 1.256 1.00 92.62 148 VAL A N 1
ATOM 1195 C CA . VAL A 1 148 ? 7.634 19.003 0.496 1.00 92.62 148 VAL A CA 1
ATOM 1196 C C . VAL A 1 148 ? 7.031 17.690 -0.007 1.00 92.62 148 VAL A C 1
ATOM 1198 O O . VAL A 1 148 ? 6.520 16.890 0.791 1.00 92.62 148 VAL A O 1
ATOM 1201 N N . LYS A 1 149 ? 7.123 17.466 -1.323 1.00 89.50 149 LYS A N 1
ATOM 1202 C CA . LYS A 1 149 ? 6.639 16.257 -2.005 1.00 89.50 149 LYS A CA 1
ATOM 1203 C C . LYS A 1 149 ? 7.255 14.997 -1.389 1.00 89.50 149 LYS A C 1
ATOM 1205 O O . LYS A 1 149 ? 8.440 14.984 -1.054 1.00 89.50 149 LYS A O 1
ATOM 1210 N N . HIS A 1 150 ? 6.441 13.962 -1.188 1.00 92.31 150 HIS A N 1
ATOM 1211 C CA . HIS A 1 150 ? 6.828 12.681 -0.578 1.00 92.31 150 HIS A CA 1
ATOM 1212 C C . HIS A 1 150 ? 7.531 12.764 0.792 1.00 92.31 150 HIS A C 1
ATOM 1214 O O . HIS A 1 150 ? 8.149 11.795 1.226 1.00 92.31 150 HIS A O 1
ATOM 1220 N N . SER A 1 151 ? 7.499 13.898 1.498 1.00 94.75 151 SER A N 1
ATOM 1221 C CA . SER A 1 151 ? 8.286 14.045 2.733 1.00 94.75 151 SER A CA 1
ATOM 1222 C C . SER A 1 151 ? 7.833 13.117 3.862 1.00 94.75 151 SER A C 1
ATOM 1224 O O . SER A 1 151 ? 8.677 12.606 4.595 1.00 94.75 151 SER A O 1
ATOM 1226 N N . ASP A 1 152 ? 6.530 12.870 3.996 1.00 96.56 152 ASP A N 1
ATOM 1227 C CA . ASP A 1 152 ? 5.983 11.910 4.959 1.00 96.56 152 ASP A CA 1
ATOM 1228 C C . ASP A 1 152 ? 6.375 10.472 4.599 1.00 96.56 152 ASP A C 1
ATOM 1230 O O . ASP A 1 152 ? 6.902 9.754 5.447 1.00 96.56 152 ASP A O 1
ATOM 1234 N N . PHE A 1 153 ? 6.250 10.099 3.321 1.00 96.19 153 PHE A N 1
ATOM 1235 C CA . PHE A 1 153 ? 6.729 8.818 2.799 1.00 96.19 153 PHE A CA 1
ATOM 1236 C C . PHE A 1 153 ? 8.224 8.607 3.085 1.00 96.19 153 PHE A C 1
ATOM 1238 O O . PHE A 1 153 ? 8.610 7.617 3.702 1.00 96.19 153 PHE A O 1
ATOM 1245 N N . ARG A 1 154 ? 9.079 9.580 2.741 1.00 95.62 154 ARG A N 1
ATOM 1246 C CA . ARG A 1 154 ? 10.531 9.516 2.990 1.00 95.62 154 ARG A CA 1
ATOM 1247 C C . ARG A 1 154 ? 10.859 9.367 4.478 1.00 95.62 154 ARG 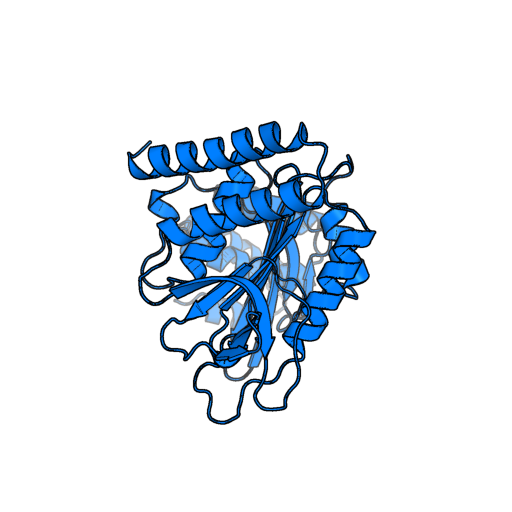A C 1
ATOM 1249 O O . ARG A 1 154 ? 11.770 8.618 4.828 1.00 95.62 154 ARG A O 1
ATOM 1256 N N . LYS A 1 155 ? 10.129 10.055 5.367 1.00 96.81 155 LYS A N 1
ATOM 1257 C CA . LYS A 1 155 ? 10.281 9.888 6.824 1.00 96.81 155 LYS A CA 1
ATOM 1258 C C . LYS A 1 155 ? 9.898 8.481 7.262 1.00 96.81 155 LYS A C 1
ATOM 1260 O O . LYS A 1 155 ? 10.637 7.897 8.047 1.00 96.81 155 LYS A O 1
ATOM 1265 N N . LEU A 1 156 ? 8.788 7.945 6.757 1.00 96.56 156 LEU A N 1
ATOM 1266 C CA . LEU A 1 156 ? 8.338 6.595 7.081 1.00 96.56 156 LEU A CA 1
ATOM 1267 C C . LEU A 1 156 ? 9.365 5.552 6.639 1.00 96.56 156 LEU A C 1
ATOM 1269 O O . LEU A 1 156 ? 9.765 4.734 7.464 1.00 96.56 156 LEU A O 1
ATOM 1273 N N . ILE A 1 157 ? 9.875 5.635 5.407 1.00 96.69 157 ILE A N 1
ATOM 1274 C CA . ILE A 1 157 ? 10.949 4.752 4.922 1.00 96.69 157 ILE A CA 1
ATOM 1275 C C . ILE A 1 157 ? 12.197 4.878 5.805 1.00 96.69 157 ILE A C 1
ATOM 1277 O O . ILE A 1 157 ? 12.714 3.876 6.298 1.00 96.69 157 ILE A O 1
ATOM 1281 N N . LYS A 1 158 ? 12.646 6.106 6.099 1.00 96.88 158 LYS A N 1
ATOM 1282 C CA . LYS A 1 158 ? 13.814 6.345 6.961 1.00 96.88 158 LYS A CA 1
ATOM 1283 C C . LYS A 1 158 ? 13.639 5.752 8.362 1.00 96.88 158 LYS A C 1
ATOM 1285 O O . LYS A 1 158 ? 14.527 5.059 8.844 1.00 96.88 158 LYS A O 1
ATOM 1290 N N . PHE A 1 159 ? 12.514 6.014 9.026 1.00 97.88 159 PHE A N 1
ATOM 1291 C CA . PHE A 1 159 ? 12.243 5.509 10.378 1.00 97.88 159 PHE A CA 1
ATOM 1292 C C . PHE A 1 159 ? 11.977 3.996 10.409 1.00 97.88 159 PHE A C 1
ATOM 1294 O O . PHE A 1 159 ? 12.186 3.350 11.440 1.00 97.88 159 PHE A O 1
ATOM 1301 N N . SER A 1 160 ? 11.579 3.417 9.275 1.00 96.25 160 SER A N 1
ATOM 1302 C CA . SER A 1 160 ? 11.436 1.969 9.111 1.00 96.25 160 SER A CA 1
ATOM 1303 C C . SER A 1 160 ? 12.776 1.242 8.981 1.00 96.25 160 SER A C 1
ATOM 1305 O O . SER A 1 160 ? 12.809 0.039 9.224 1.00 96.25 160 SER A O 1
ATOM 1307 N N . GLY A 1 161 ? 13.873 1.955 8.693 1.00 95.50 161 GLY A N 1
ATOM 1308 C CA . GLY A 1 161 ? 15.209 1.380 8.486 1.00 95.50 161 GLY A CA 1
ATOM 1309 C C . GLY A 1 161 ? 15.669 1.359 7.023 1.00 95.50 161 GLY A C 1
ATOM 1310 O O . GLY A 1 161 ? 16.654 0.700 6.714 1.00 95.50 161 GLY A O 1
ATOM 1311 N N . GLY A 1 162 ? 14.984 2.079 6.128 1.00 95.00 162 GLY A N 1
ATOM 1312 C CA . GLY A 1 162 ? 15.274 2.110 4.692 1.00 95.00 162 GLY A CA 1
ATOM 1313 C C . GLY A 1 162 ? 14.311 1.256 3.868 1.00 95.00 162 GLY A C 1
ATOM 1314 O O . GLY A 1 162 ? 13.258 0.833 4.349 1.00 95.00 162 GLY A O 1
ATOM 1315 N N . PHE A 1 163 ? 14.658 1.033 2.600 1.00 94.88 163 PHE A N 1
ATOM 1316 C CA . PHE A 1 163 ? 13.883 0.169 1.713 1.00 94.88 163 PHE A CA 1
ATOM 1317 C C . PHE A 1 163 ? 14.136 -1.299 2.062 1.00 94.88 163 PHE A C 1
ATOM 1319 O O . PHE A 1 163 ? 15.251 -1.797 1.932 1.00 94.88 163 PHE A O 1
ATOM 1326 N N . SER A 1 164 ? 13.083 -1.980 2.500 1.00 93.50 164 SER A N 1
ATOM 1327 C CA . SER A 1 164 ? 13.088 -3.385 2.902 1.00 93.50 164 SER A CA 1
ATOM 1328 C C . SER A 1 164 ? 11.987 -4.126 2.144 1.00 93.50 164 SER A C 1
ATOM 1330 O O . SER A 1 164 ? 10.937 -3.522 1.905 1.00 93.50 164 SER A O 1
ATOM 1332 N N . PRO A 1 165 ? 12.177 -5.417 1.816 1.00 94.06 165 PRO A N 1
ATOM 1333 C CA . PRO A 1 165 ? 11.106 -6.244 1.275 1.00 94.06 165 PRO A CA 1
ATOM 1334 C C . PRO A 1 165 ? 10.009 -6.577 2.307 1.00 94.06 165 PRO A C 1
ATOM 1336 O O . PRO A 1 165 ? 9.002 -7.184 1.961 1.00 94.06 165 PRO A O 1
ATOM 1339 N N . LEU A 1 166 ? 10.209 -6.207 3.577 1.00 93.75 166 LEU A N 1
ATOM 1340 C CA . LEU A 1 166 ? 9.272 -6.414 4.683 1.00 93.75 166 LEU A CA 1
ATOM 1341 C C . LEU A 1 166 ? 9.062 -5.088 5.437 1.00 93.75 166 LEU A C 1
ATOM 1343 O O . LEU A 1 166 ? 9.535 -4.936 6.570 1.00 93.75 166 LEU A O 1
ATOM 1347 N N . PRO A 1 167 ? 8.443 -4.070 4.811 1.00 96.56 167 PRO A N 1
ATOM 1348 C CA . PRO A 1 167 ? 8.192 -2.810 5.494 1.00 96.56 167 PRO A CA 1
ATOM 1349 C C . PRO A 1 167 ? 7.155 -3.011 6.613 1.00 96.56 167 PRO A C 1
ATOM 1351 O O . PRO A 1 167 ? 6.165 -3.711 6.407 1.00 96.56 167 PRO A O 1
ATOM 1354 N N . PRO A 1 168 ? 7.324 -2.368 7.784 1.00 97.56 168 PRO A N 1
ATOM 1355 C CA . PRO A 1 168 ? 6.372 -2.511 8.886 1.00 97.56 168 PRO A CA 1
ATOM 1356 C C . PRO A 1 168 ? 4.981 -1.977 8.520 1.00 97.56 168 PRO A C 1
ATOM 1358 O O . PRO A 1 168 ? 3.979 -2.530 8.958 1.00 97.56 168 PRO A O 1
ATOM 1361 N N . ILE A 1 169 ? 4.925 -0.920 7.706 1.00 98.38 169 ILE A N 1
ATOM 1362 C CA . ILE A 1 169 ? 3.695 -0.323 7.181 1.00 98.38 169 ILE A CA 1
ATOM 1363 C C . ILE A 1 169 ? 3.792 -0.359 5.652 1.00 98.38 169 ILE A C 1
ATOM 1365 O O . ILE A 1 169 ? 4.475 0.500 5.092 1.00 98.38 169 ILE A O 1
ATOM 1369 N N . PRO A 1 170 ? 3.177 -1.343 4.972 1.00 98.00 170 PRO A N 1
ATOM 1370 C CA . PRO A 1 170 ? 3.212 -1.460 3.512 1.00 98.00 170 PRO A CA 1
ATOM 1371 C C . PRO A 1 170 ? 2.240 -0.528 2.776 1.00 98.00 170 PRO A C 1
ATOM 1373 O O . PRO A 1 170 ? 2.346 -0.394 1.562 1.00 98.00 170 PRO A O 1
ATOM 1376 N N . VAL A 1 171 ? 1.280 0.103 3.461 1.00 98.50 171 VAL A N 1
ATOM 1377 C CA . VAL A 1 171 ? 0.260 0.946 2.816 1.00 98.50 171 VAL A CA 1
ATOM 1378 C C . VAL A 1 171 ? 0.132 2.276 3.543 1.00 98.50 171 VAL A C 1
ATOM 1380 O O . VAL A 1 171 ? 0.010 2.320 4.764 1.00 98.50 171 VAL A O 1
ATOM 1383 N N . ILE A 1 172 ? 0.145 3.378 2.799 1.00 98.50 172 ILE A N 1
ATOM 1384 C CA . ILE A 1 172 ? 0.090 4.734 3.346 1.00 98.50 172 ILE A CA 1
ATOM 1385 C C . ILE A 1 172 ? -0.899 5.537 2.513 1.00 98.50 172 ILE A C 1
ATOM 1387 O O . ILE A 1 172 ? -0.790 5.591 1.295 1.00 98.50 172 ILE A O 1
ATOM 1391 N N . CYS A 1 173 ? -1.835 6.222 3.149 1.00 98.44 173 CYS A N 1
ATOM 1392 C CA . CYS A 1 173 ? -2.674 7.198 2.475 1.00 98.44 173 CYS A CA 1
ATOM 1393 C C . CYS A 1 173 ? -2.628 8.506 3.244 1.00 98.44 173 CYS A C 1
ATOM 1395 O O . CYS A 1 173 ? -3.035 8.587 4.401 1.00 98.44 173 CYS A O 1
ATOM 1397 N N . ILE A 1 174 ? -2.132 9.539 2.575 1.00 97.88 174 ILE A N 1
ATOM 1398 C CA . ILE A 1 174 ? -2.217 10.908 3.053 1.00 97.88 174 ILE A CA 1
ATOM 1399 C C . ILE A 1 174 ? -2.883 11.681 1.921 1.00 97.88 174 ILE A C 1
ATOM 1401 O O . ILE A 1 174 ? -2.199 12.011 0.957 1.00 97.88 174 ILE A O 1
ATOM 1405 N N . PRO A 1 175 ? -4.199 11.941 1.966 1.00 95.94 175 PRO A N 1
ATOM 1406 C CA . PRO A 1 175 ? -4.965 12.369 0.798 1.00 95.94 175 PRO A CA 1
ATOM 1407 C C . PRO A 1 175 ? -4.413 13.592 0.061 1.00 95.94 175 PRO A C 1
ATOM 1409 O O . PRO A 1 175 ? -4.428 13.623 -1.162 1.00 95.94 175 PRO A O 1
ATOM 1412 N N . ASN A 1 176 ? -3.832 14.570 0.763 1.00 94.94 176 ASN A N 1
ATOM 1413 C CA . ASN A 1 176 ? -3.193 15.735 0.134 1.00 94.94 176 ASN A CA 1
ATOM 1414 C C . ASN A 1 176 ? -1.735 15.503 -0.328 1.00 94.94 176 ASN A C 1
ATOM 1416 O O . ASN A 1 176 ? -1.042 16.460 -0.685 1.00 94.94 176 ASN A O 1
ATOM 1420 N N . LYS A 1 177 ? -1.237 14.266 -0.244 1.00 95.75 177 LYS A N 1
ATOM 1421 C CA . LYS A 1 177 ? 0.115 13.832 -0.638 1.00 95.75 177 LYS A CA 1
ATOM 1422 C C . LYS A 1 177 ? 0.135 12.603 -1.534 1.00 95.75 177 LYS A C 1
ATOM 1424 O O . LYS A 1 177 ? 1.156 12.393 -2.170 1.00 95.75 177 LYS A O 1
ATOM 1429 N N . GLY A 1 178 ? -0.898 11.772 -1.521 1.00 96.25 178 GLY A N 1
ATOM 1430 C CA . GLY A 1 178 ? -0.970 10.558 -2.322 1.00 96.25 178 GLY A CA 1
ATOM 1431 C C . GLY A 1 178 ? -1.344 9.309 -1.530 1.00 96.25 178 GLY A C 1
ATOM 1432 O O . GLY A 1 178 ? -1.360 9.282 -0.292 1.00 96.25 178 GLY A O 1
ATOM 1433 N N . TYR A 1 179 ? -1.622 8.264 -2.294 1.00 97.38 179 TYR A N 1
ATOM 1434 C CA . TYR A 1 179 ? -1.794 6.892 -1.846 1.00 97.38 179 TYR A CA 1
ATOM 1435 C C . TYR A 1 179 ? -0.563 6.085 -2.262 1.00 97.38 179 TYR A C 1
ATOM 1437 O O . TYR A 1 179 ? -0.270 5.960 -3.445 1.00 97.38 179 TYR A O 1
ATOM 1445 N N . TYR A 1 180 ? 0.166 5.560 -1.286 1.00 97.94 180 TYR A N 1
ATOM 1446 C CA . TYR A 1 180 ? 1.414 4.833 -1.453 1.00 97.94 180 TYR A CA 1
ATOM 1447 C C . TYR A 1 180 ? 1.206 3.387 -1.031 1.00 97.94 180 TYR A C 1
ATOM 1449 O O . TYR A 1 180 ? 0.596 3.120 0.009 1.00 97.94 180 TYR A O 1
ATOM 1457 N N . TYR A 1 181 ? 1.767 2.455 -1.784 1.00 97.50 181 TYR A N 1
ATOM 1458 C CA . TYR A 1 181 ? 1.692 1.048 -1.430 1.00 97.50 181 TYR A CA 1
ATOM 1459 C C . TYR A 1 181 ? 2.949 0.300 -1.856 1.00 97.50 181 TYR A C 1
ATOM 1461 O O . TYR A 1 181 ? 3.632 0.654 -2.819 1.00 97.50 181 TYR A O 1
ATOM 1469 N N . PHE A 1 182 ? 3.249 -0.733 -1.086 1.00 97.81 182 PHE A N 1
ATOM 1470 C CA . PHE A 1 182 ? 4.342 -1.652 -1.310 1.00 97.81 182 PHE A CA 1
ATOM 1471 C C . PHE A 1 182 ? 3.838 -2.886 -2.061 1.00 97.81 182 PHE A C 1
ATOM 1473 O O . PHE A 1 182 ? 2.859 -3.512 -1.650 1.00 97.81 182 PHE A O 1
ATOM 1480 N N . GLY A 1 183 ? 4.518 -3.232 -3.151 1.00 95.75 183 GLY A N 1
ATOM 1481 C CA . GLY A 1 183 ? 4.319 -4.468 -3.899 1.00 95.75 183 GLY A CA 1
ATOM 1482 C C . GLY A 1 183 ? 5.532 -5.379 -3.753 1.00 95.75 183 GLY A C 1
ATOM 1483 O O . GLY A 1 183 ? 6.670 -4.907 -3.759 1.00 95.75 183 GLY A O 1
ATOM 1484 N N . VAL A 1 184 ? 5.291 -6.682 -3.633 1.00 95.25 184 VAL A N 1
ATOM 1485 C CA . VAL A 1 184 ? 6.339 -7.702 -3.583 1.00 95.25 184 VAL A CA 1
ATOM 1486 C C . VAL A 1 184 ? 5.929 -8.903 -4.417 1.00 95.25 184 VAL A C 1
ATOM 1488 O O . VAL A 1 184 ? 4.846 -9.457 -4.227 1.00 95.25 184 VAL A O 1
ATOM 1491 N N . ASP A 1 185 ? 6.825 -9.318 -5.302 1.00 93.25 185 ASP A N 1
ATOM 1492 C CA . ASP A 1 185 ? 6.662 -10.530 -6.090 1.00 93.25 185 ASP A CA 1
ATOM 1493 C C . ASP A 1 185 ? 7.472 -11.656 -5.461 1.00 93.25 185 ASP A C 1
ATOM 1495 O O . ASP A 1 185 ? 8.657 -11.511 -5.142 1.00 93.25 185 ASP A O 1
ATOM 1499 N N . THR A 1 186 ? 6.829 -12.809 -5.300 1.00 92.69 186 THR A N 1
ATOM 1500 C CA . THR A 1 186 ? 7.439 -13.992 -4.692 1.00 92.69 186 THR A CA 1
ATOM 1501 C C . THR A 1 186 ? 7.247 -15.220 -5.567 1.00 92.69 186 THR A C 1
ATOM 1503 O O . THR A 1 186 ? 6.288 -15.325 -6.330 1.00 92.69 186 THR A O 1
ATOM 1506 N N . HIS A 1 187 ? 8.171 -16.166 -5.446 1.00 91.50 187 HIS A N 1
ATOM 1507 C CA . HIS A 1 187 ? 8.085 -17.481 -6.058 1.00 91.50 187 HIS A CA 1
ATOM 1508 C C . HIS A 1 187 ? 8.218 -18.559 -4.976 1.00 91.50 187 HIS A C 1
ATOM 1510 O O . HIS A 1 187 ? 9.144 -18.464 -4.164 1.00 91.50 187 HIS A O 1
ATOM 1516 N N . PRO A 1 188 ? 7.395 -19.626 -4.994 1.00 88.25 188 PRO A N 1
ATOM 1517 C CA . PRO A 1 188 ? 7.414 -20.667 -3.962 1.00 88.25 188 PRO A CA 1
ATOM 1518 C C . PRO A 1 188 ? 8.806 -21.248 -3.673 1.00 88.25 188 PRO A C 1
ATOM 1520 O O . PRO A 1 188 ? 9.151 -21.481 -2.522 1.00 88.25 188 PRO A O 1
ATOM 1523 N N . ASN A 1 189 ? 9.626 -21.420 -4.717 1.00 90.12 189 ASN A N 1
ATOM 1524 C CA . ASN A 1 189 ? 10.960 -22.027 -4.601 1.00 90.12 189 ASN A CA 1
ATOM 1525 C C . ASN A 1 189 ? 12.117 -21.025 -4.463 1.00 90.12 189 ASN A C 1
ATOM 1527 O O . ASN A 1 189 ? 13.204 -21.421 -4.059 1.00 90.12 189 ASN A O 1
ATOM 1531 N N . PHE A 1 190 ? 11.925 -19.757 -4.846 1.00 86.94 190 PHE A N 1
ATOM 1532 C CA . PHE A 1 190 ? 13.021 -18.772 -4.907 1.00 86.94 190 PHE A CA 1
ATOM 1533 C C . PHE A 1 190 ? 12.855 -17.632 -3.898 1.00 86.94 190 PHE A C 1
ATOM 1535 O O . PHE A 1 190 ? 13.741 -16.792 -3.771 1.00 86.94 190 PHE A O 1
ATOM 1542 N N . GLY A 1 191 ? 11.741 -17.602 -3.163 1.00 91.94 191 GLY A N 1
ATOM 1543 C CA . GLY A 1 191 ? 11.437 -16.520 -2.240 1.00 91.94 191 GLY A CA 1
ATOM 1544 C C . GLY A 1 191 ? 11.116 -15.229 -2.987 1.00 91.94 191 GLY A C 1
ATOM 1545 O O . GLY A 1 191 ? 10.369 -15.237 -3.964 1.00 91.94 191 GLY A O 1
ATOM 1546 N N . ILE A 1 192 ? 11.645 -14.109 -2.501 1.00 94.06 192 ILE A N 1
ATOM 1547 C CA . ILE A 1 192 ? 11.342 -12.775 -3.027 1.00 94.06 192 ILE A CA 1
ATOM 1548 C C . ILE A 1 192 ? 12.121 -12.536 -4.322 1.00 94.06 192 ILE A C 1
ATOM 1550 O O . ILE A 1 192 ? 13.349 -12.596 -4.329 1.00 94.06 192 ILE A O 1
ATOM 1554 N N . LEU A 1 193 ? 11.402 -12.237 -5.405 1.00 93.81 193 LEU A N 1
ATOM 1555 C CA . LEU A 1 193 ? 11.990 -11.966 -6.716 1.00 93.81 193 LEU A CA 1
ATOM 1556 C C . LEU A 1 193 ? 12.311 -10.481 -6.886 1.00 93.81 193 LEU A C 1
ATOM 1558 O O . LEU A 1 193 ? 13.418 -10.108 -7.274 1.00 93.81 193 LEU A O 1
ATOM 1562 N N . ASN A 1 194 ? 11.330 -9.633 -6.593 1.00 95.12 194 ASN A N 1
ATOM 1563 C CA . ASN A 1 194 ? 11.440 -8.188 -6.692 1.00 95.12 194 ASN A CA 1
ATOM 1564 C C . ASN A 1 194 ? 10.465 -7.517 -5.713 1.00 95.12 194 ASN A C 1
ATOM 1566 O O . ASN A 1 194 ? 9.557 -8.157 -5.175 1.00 95.12 194 ASN A O 1
ATOM 1570 N N . TYR A 1 195 ? 10.677 -6.229 -5.460 1.00 97.00 195 TYR A N 1
ATOM 1571 C CA . TYR A 1 195 ? 9.732 -5.405 -4.721 1.00 97.00 195 TYR A CA 1
ATOM 1572 C C . TYR A 1 195 ? 9.796 -3.944 -5.153 1.00 97.00 195 TYR A C 1
ATOM 1574 O O . TYR A 1 195 ? 10.835 -3.442 -5.594 1.00 97.00 195 TYR A O 1
ATOM 1582 N N . ALA A 1 196 ? 8.678 -3.246 -4.983 1.00 97.06 196 ALA A N 1
ATOM 1583 C CA . ALA A 1 196 ? 8.519 -1.864 -5.395 1.00 97.06 196 ALA A CA 1
ATOM 1584 C C . ALA A 1 196 ? 7.704 -1.064 -4.381 1.00 97.06 196 ALA A C 1
ATOM 1586 O O . ALA A 1 196 ? 6.814 -1.586 -3.710 1.00 97.06 196 ALA A O 1
ATOM 1587 N N . TRP A 1 197 ? 7.984 0.233 -4.318 1.00 97.88 197 TRP A N 1
ATOM 1588 C CA . TRP A 1 197 ? 7.046 1.202 -3.770 1.00 97.88 197 TRP A CA 1
ATOM 1589 C C . TRP A 1 197 ? 6.424 1.975 -4.913 1.00 97.88 197 TRP A C 1
ATOM 1591 O O . TRP A 1 197 ? 7.143 2.530 -5.743 1.00 97.88 197 TRP A O 1
ATOM 1601 N N . SER A 1 198 ? 5.104 2.055 -4.902 1.00 96.56 198 SER A N 1
ATOM 1602 C CA . SER A 1 198 ? 4.313 2.773 -5.889 1.00 96.56 198 SER A CA 1
ATOM 1603 C C . SER A 1 198 ? 3.473 3.845 -5.218 1.00 96.56 198 SER A C 1
ATOM 1605 O O . SER A 1 198 ? 3.192 3.784 -4.018 1.00 96.56 198 SER A O 1
ATOM 1607 N N . VAL A 1 199 ? 3.087 4.844 -6.000 1.00 96.31 199 VAL A N 1
ATOM 1608 C CA . VAL A 1 199 ? 2.258 5.950 -5.556 1.00 96.31 199 VAL A CA 1
ATOM 1609 C C . VAL A 1 199 ? 1.241 6.327 -6.621 1.00 96.31 199 VAL A C 1
ATOM 1611 O O . VAL A 1 199 ? 1.528 6.338 -7.816 1.00 96.31 199 VAL A O 1
ATOM 1614 N N . VAL A 1 200 ? 0.052 6.669 -6.148 1.00 94.62 200 VAL A N 1
ATOM 1615 C CA . VAL A 1 200 ? -0.931 7.458 -6.875 1.00 94.62 200 VAL A CA 1
ATOM 1616 C C . VAL A 1 200 ? -0.962 8.839 -6.233 1.00 94.62 200 VAL A C 1
ATOM 1618 O O . VAL A 1 200 ? -1.224 8.963 -5.034 1.00 94.62 200 VAL A O 1
ATOM 1621 N N . GLU A 1 201 ? -0.663 9.873 -7.015 1.00 92.56 201 GLU A N 1
ATOM 1622 C CA . GLU A 1 201 ? -0.689 11.268 -6.571 1.00 92.56 201 GLU A CA 1
ATOM 1623 C C . GLU A 1 201 ? -1.653 12.075 -7.434 1.00 92.56 201 GLU A C 1
ATOM 1625 O O . GLU A 1 201 ? -1.288 12.592 -8.487 1.00 92.56 201 GLU A O 1
ATOM 1630 N N . ASP A 1 202 ? -2.888 12.199 -6.963 1.00 90.94 202 ASP A N 1
ATOM 1631 C CA . ASP A 1 202 ? -3.933 12.970 -7.634 1.00 90.94 202 ASP A CA 1
ATOM 1632 C C . ASP A 1 202 ? -4.631 13.900 -6.618 1.00 90.94 202 ASP A C 1
ATOM 1634 O O . ASP A 1 202 ? -4.079 14.236 -5.561 1.00 90.94 202 ASP A O 1
ATOM 1638 N N . ARG A 1 203 ? -5.850 14.337 -6.925 1.00 92.25 203 ARG A N 1
ATOM 1639 C CA . ARG A 1 203 ? -6.732 15.113 -6.056 1.00 92.25 203 ARG A CA 1
ATOM 1640 C C . ARG A 1 203 ? -7.022 14.370 -4.752 1.00 92.25 203 ARG A C 1
ATOM 1642 O O . ARG A 1 203 ? -6.984 13.141 -4.678 1.00 92.25 203 ARG A O 1
ATOM 1649 N N . PHE A 1 204 ? -7.356 15.145 -3.724 1.00 93.25 204 PHE A N 1
ATOM 1650 C CA . PHE A 1 204 ? -7.577 14.664 -2.360 1.00 93.25 204 PHE A CA 1
ATOM 1651 C C . PHE A 1 204 ? -8.571 13.494 -2.309 1.00 93.25 204 PHE A C 1
ATOM 1653 O O . PHE A 1 204 ? -8.286 12.444 -1.734 1.00 93.25 204 PHE A O 1
ATOM 1660 N N . GLU A 1 205 ? -9.708 13.658 -2.980 1.00 92.69 205 GLU A N 1
ATOM 1661 C CA . GLU A 1 205 ? -10.787 12.680 -3.108 1.00 92.69 205 GLU A CA 1
ATOM 1662 C C . GLU A 1 205 ? -10.300 11.392 -3.778 1.00 92.69 205 GLU A C 1
ATOM 1664 O O . GLU A 1 205 ? -10.638 10.284 -3.359 1.00 92.69 205 GLU A O 1
ATOM 1669 N N . PHE A 1 206 ? -9.490 11.536 -4.827 1.00 92.12 206 PHE A N 1
ATOM 1670 C CA . PHE A 1 206 ? -9.024 10.419 -5.634 1.00 92.12 206 PHE A CA 1
ATOM 1671 C C . PHE A 1 206 ? -8.050 9.534 -4.855 1.00 92.12 206 PHE A C 1
ATOM 1673 O O . PHE A 1 206 ? -8.168 8.312 -4.887 1.00 92.12 206 PHE A O 1
ATOM 1680 N N . ASN A 1 207 ? -7.147 10.135 -4.080 1.00 94.56 207 ASN A N 1
ATOM 1681 C CA . ASN A 1 207 ? -6.208 9.382 -3.248 1.00 94.56 207 ASN A CA 1
ATOM 1682 C C . ASN A 1 207 ? -6.938 8.566 -2.162 1.00 94.56 207 ASN A C 1
ATOM 1684 O O . ASN A 1 207 ? -6.597 7.403 -1.945 1.00 94.56 207 ASN A O 1
ATOM 1688 N N . ILE A 1 208 ? -7.985 9.123 -1.532 1.00 95.31 208 ILE A N 1
ATOM 1689 C CA . ILE A 1 208 ? -8.838 8.377 -0.581 1.00 95.31 208 ILE A CA 1
ATOM 1690 C C . ILE A 1 208 ? -9.556 7.230 -1.292 1.00 95.31 208 ILE A C 1
ATOM 1692 O O . ILE A 1 208 ? -9.569 6.099 -0.804 1.00 95.31 208 ILE A O 1
ATOM 1696 N N . LYS A 1 209 ? -10.140 7.511 -2.462 1.00 93.31 209 LYS A N 1
ATOM 1697 C CA . LYS A 1 209 ? -10.824 6.507 -3.279 1.00 93.31 209 LYS A CA 1
ATOM 1698 C C . LYS A 1 209 ? -9.894 5.330 -3.599 1.00 93.31 209 LYS A C 1
ATOM 1700 O O . LYS A 1 209 ? -10.281 4.184 -3.385 1.00 93.31 209 LYS A O 1
ATOM 1705 N N . MET A 1 210 ? -8.662 5.603 -4.029 1.00 93.50 210 MET A N 1
ATOM 1706 C CA . MET A 1 210 ? -7.670 4.565 -4.331 1.00 93.50 210 MET A CA 1
ATOM 1707 C C . MET A 1 210 ? -7.239 3.773 -3.098 1.00 93.50 210 MET A C 1
ATOM 1709 O O . MET A 1 210 ? -7.082 2.559 -3.196 1.00 93.50 210 MET A O 1
ATOM 1713 N N . PHE A 1 211 ? -7.121 4.415 -1.934 1.00 96.12 211 PHE A N 1
ATOM 1714 C CA . PHE A 1 211 ? -6.845 3.720 -0.677 1.00 96.12 211 PHE A CA 1
ATOM 1715 C C . PHE A 1 211 ? -7.918 2.679 -0.342 1.00 96.12 211 PHE A C 1
ATOM 1717 O O . PHE A 1 211 ? -7.594 1.514 -0.101 1.00 96.12 211 PHE A O 1
ATOM 1724 N N . PHE A 1 212 ? -9.195 3.066 -0.388 1.00 95.56 212 PHE A N 1
ATOM 1725 C CA . PHE A 1 212 ? -10.284 2.133 -0.110 1.00 95.56 212 PHE A CA 1
ATOM 1726 C C . PHE A 1 212 ? -10.393 1.028 -1.161 1.00 95.56 212 PHE A C 1
ATOM 1728 O O . PHE A 1 212 ? -10.524 -0.139 -0.804 1.00 95.56 212 PHE A O 1
ATOM 1735 N N . ILE A 1 213 ? -10.290 1.366 -2.449 1.00 92.81 213 ILE A N 1
ATOM 1736 C CA . ILE A 1 213 ? -10.321 0.373 -3.533 1.00 92.81 213 ILE A CA 1
ATOM 1737 C C . ILE A 1 213 ? -9.155 -0.612 -3.407 1.00 92.81 213 ILE A C 1
ATOM 1739 O O . ILE A 1 213 ? -9.350 -1.810 -3.603 1.00 92.81 213 ILE A O 1
ATOM 1743 N N . GLY A 1 214 ? -7.966 -0.131 -3.034 1.00 93.38 214 GLY A N 1
ATOM 1744 C CA . GLY A 1 214 ? -6.798 -0.968 -2.779 1.00 93.38 214 GLY A CA 1
ATOM 1745 C C . GLY A 1 214 ? -7.069 -2.024 -1.709 1.00 93.38 214 GLY A C 1
ATOM 1746 O O . GLY A 1 214 ? -6.787 -3.198 -1.939 1.00 93.38 214 GLY A O 1
ATOM 1747 N N . ILE A 1 215 ? -7.682 -1.635 -0.584 1.00 95.06 215 ILE A N 1
ATOM 1748 C CA . ILE A 1 215 ? -8.096 -2.560 0.488 1.00 95.06 215 ILE A CA 1
ATOM 1749 C C . ILE A 1 215 ? -9.171 -3.539 -0.009 1.00 95.06 215 ILE A C 1
ATOM 1751 O O . ILE A 1 215 ? -9.064 -4.745 0.199 1.00 95.06 215 ILE A O 1
ATOM 1755 N N . LEU A 1 216 ? -10.205 -3.054 -0.696 1.00 93.12 216 LEU A N 1
ATOM 1756 C CA . LEU A 1 216 ? -11.316 -3.907 -1.133 1.00 93.12 216 LEU A CA 1
ATOM 1757 C C . LEU A 1 216 ? -10.878 -4.956 -2.169 1.00 93.12 216 LEU A C 1
ATOM 1759 O O . LEU A 1 216 ? -11.250 -6.122 -2.050 1.00 93.12 216 LEU A O 1
ATOM 1763 N N . ASN A 1 217 ? -10.036 -4.581 -3.137 1.00 90.81 217 ASN A N 1
ATOM 1764 C CA . ASN A 1 217 ? -9.534 -5.492 -4.176 1.00 90.81 217 ASN A CA 1
ATOM 1765 C C . ASN A 1 217 ? -8.561 -6.556 -3.641 1.00 90.81 217 ASN A C 1
ATOM 1767 O O . ASN A 1 217 ? -8.375 -7.603 -4.257 1.00 90.81 217 ASN A O 1
ATOM 1771 N N . THR A 1 218 ? -7.887 -6.280 -2.527 1.00 90.31 218 THR A N 1
ATOM 1772 C CA . THR A 1 218 ? -6.931 -7.211 -1.904 1.00 90.31 218 THR A CA 1
ATOM 1773 C C . THR A 1 218 ? -7.614 -8.155 -0.921 1.00 90.31 218 THR A C 1
ATOM 1775 O O . THR A 1 218 ? -7.181 -9.302 -0.789 1.00 90.31 218 THR A O 1
ATOM 1778 N N . ILE A 1 219 ? -8.702 -7.703 -0.291 1.00 89.06 219 ILE A N 1
ATOM 1779 C CA . ILE A 1 219 ? -9.621 -8.545 0.479 1.00 89.06 219 ILE A CA 1
ATOM 1780 C C . ILE A 1 219 ? -10.376 -9.502 -0.451 1.00 89.06 219 ILE A C 1
ATOM 1782 O O . ILE A 1 219 ? -10.385 -10.703 -0.199 1.00 89.06 219 ILE A O 1
ATOM 1786 N N . ASN A 1 220 ? -10.957 -9.000 -1.545 1.00 84.50 220 ASN A N 1
ATOM 1787 C CA . ASN A 1 220 ? -11.666 -9.817 -2.529 1.00 84.50 220 ASN A CA 1
ATOM 1788 C C . ASN A 1 220 ? -10.893 -9.882 -3.853 1.00 84.50 220 ASN A C 1
ATOM 1790 O O . ASN A 1 220 ? -11.088 -9.066 -4.755 1.00 84.50 220 ASN A O 1
ATOM 1794 N N . LYS A 1 221 ? -10.011 -10.880 -3.964 1.00 79.25 221 LYS A N 1
ATOM 1795 C CA . LYS A 1 221 ? -9.181 -11.083 -5.162 1.00 79.25 221 LYS A CA 1
ATOM 1796 C C . LYS A 1 221 ? -9.962 -11.632 -6.357 1.00 79.25 221 LYS A C 1
ATOM 1798 O O . LYS A 1 221 ? -9.515 -11.443 -7.484 1.00 79.25 221 LYS A O 1
ATOM 1803 N N . GLU A 1 222 ? -11.089 -12.302 -6.121 1.00 81.50 222 GLU A N 1
ATOM 1804 C CA . GLU A 1 222 ? -11.912 -12.898 -7.181 1.00 81.50 222 GLU A CA 1
ATOM 1805 C C . GLU A 1 222 ? -12.758 -11.842 -7.900 1.00 81.50 222 GLU A C 1
ATOM 1807 O O . GLU A 1 222 ? -12.867 -11.863 -9.125 1.00 81.50 222 GLU A O 1
ATOM 1812 N N . PHE A 1 223 ? -13.302 -10.874 -7.155 1.00 79.38 223 PHE A N 1
ATOM 1813 C CA . PHE A 1 223 ? -14.175 -9.829 -7.690 1.00 79.38 223 PHE A CA 1
ATOM 1814 C C . PHE A 1 223 ? -13.651 -8.435 -7.330 1.00 79.38 223 PHE A C 1
ATOM 1816 O O . PHE A 1 223 ? -13.990 -7.861 -6.294 1.00 79.38 223 PHE A O 1
ATOM 1823 N N . GLN A 1 224 ? -12.831 -7.869 -8.218 1.00 80.38 224 GLN A N 1
ATOM 1824 C CA . GLN A 1 224 ? -12.239 -6.544 -8.029 1.00 80.38 224 GLN A CA 1
ATOM 1825 C C . GLN A 1 224 ? -13.239 -5.425 -8.354 1.00 80.38 224 GLN A C 1
ATOM 1827 O O . GLN A 1 224 ? -13.654 -5.247 -9.501 1.00 80.38 224 GLN A O 1
ATOM 1832 N N . ILE A 1 225 ? -13.584 -4.614 -7.351 1.00 80.44 225 ILE A N 1
ATOM 1833 C CA . ILE A 1 225 ? -14.531 -3.495 -7.485 1.00 80.44 225 ILE A CA 1
ATOM 1834 C C . ILE A 1 225 ? -13.929 -2.286 -8.219 1.00 80.44 225 ILE A C 1
ATOM 1836 O O . ILE A 1 225 ? -14.669 -1.454 -8.746 1.00 80.44 225 ILE A O 1
ATOM 1840 N N . GLY A 1 226 ? -12.595 -2.190 -8.288 1.00 77.06 226 GLY A N 1
ATOM 1841 C CA . GLY A 1 226 ? -11.888 -1.037 -8.861 1.00 77.06 226 GLY A CA 1
ATOM 1842 C C . GLY A 1 226 ? -12.377 -0.629 -10.255 1.00 77.06 226 GLY A C 1
ATOM 1843 O O . GLY A 1 226 ? -12.662 0.546 -10.469 1.00 77.06 226 GLY A O 1
ATOM 1844 N N . TYR A 1 227 ? -12.591 -1.593 -11.156 1.00 72.38 227 TYR A N 1
ATOM 1845 C CA . TYR A 1 227 ? -13.061 -1.340 -12.528 1.00 72.38 227 TYR A CA 1
ATOM 1846 C C . TYR A 1 227 ? -14.467 -0.720 -12.609 1.00 72.38 227 TYR A C 1
ATOM 1848 O O . TYR A 1 227 ? -14.820 -0.106 -13.614 1.00 72.38 227 TYR A O 1
ATOM 1856 N N . TYR A 1 228 ? -15.274 -0.867 -11.556 1.00 77.56 228 TYR A N 1
ATOM 1857 C CA . TYR A 1 228 ? -16.621 -0.300 -11.467 1.00 77.56 228 TYR A CA 1
ATOM 1858 C C . TYR A 1 228 ? -16.651 1.011 -10.676 1.00 77.56 228 TYR A C 1
ATOM 1860 O O . TYR A 1 228 ? -17.502 1.864 -10.937 1.00 77.56 228 TYR A O 1
ATOM 1868 N N . ALA A 1 229 ? -15.745 1.166 -9.707 1.00 79.06 229 ALA A N 1
ATOM 1869 C CA . ALA A 1 229 ? -15.756 2.256 -8.736 1.00 79.06 229 ALA A CA 1
ATOM 1870 C C . ALA A 1 229 ? -14.849 3.440 -9.102 1.00 79.06 229 ALA A C 1
ATOM 1872 O O . ALA A 1 229 ? -15.008 4.515 -8.523 1.00 79.06 229 ALA A O 1
ATOM 1873 N N . THR A 1 230 ? -13.905 3.290 -10.037 1.00 78.50 230 THR A N 1
ATOM 1874 C CA . THR A 1 230 ? -13.003 4.385 -10.411 1.00 78.50 230 THR A CA 1
ATOM 1875 C C . THR A 1 230 ? -12.515 4.317 -11.854 1.00 78.50 230 THR A C 1
ATOM 1877 O O . THR A 1 230 ? -12.418 3.254 -12.455 1.00 78.50 230 THR A O 1
ATOM 1880 N N . GLU A 1 231 ? -12.161 5.482 -12.390 1.00 79.06 231 GLU A N 1
ATOM 1881 C CA . GLU A 1 231 ? -11.245 5.604 -13.523 1.00 79.06 231 GLU A CA 1
ATOM 1882 C C . GLU A 1 231 ? -9.830 5.133 -13.145 1.00 79.06 231 GLU A C 1
ATOM 1884 O O . GLU A 1 231 ? -9.452 5.152 -11.966 1.00 79.06 231 GLU A O 1
ATOM 1889 N N . PHE A 1 232 ? -9.051 4.718 -14.147 1.00 71.00 232 PHE A N 1
ATOM 1890 C CA . PHE A 1 232 ? -7.659 4.321 -13.952 1.00 71.00 232 PHE A CA 1
ATOM 1891 C C . PHE A 1 232 ? -6.815 5.534 -13.560 1.00 71.00 232 PHE A C 1
ATOM 1893 O O . PHE A 1 232 ? -6.689 6.488 -14.324 1.00 71.00 232 PHE A O 1
ATOM 1900 N N . GLY A 1 233 ? -6.235 5.483 -12.362 1.00 73.50 233 GLY A N 1
ATOM 1901 C CA . GLY A 1 233 ? -5.224 6.441 -11.933 1.00 73.50 233 GLY A CA 1
ATOM 1902 C C . GLY A 1 233 ? -3.857 6.092 -12.511 1.00 73.50 233 GLY A C 1
ATOM 1903 O O . GLY A 1 233 ? -3.546 4.919 -12.729 1.00 73.50 233 GLY A O 1
ATOM 1904 N N . ARG A 1 234 ? -3.015 7.107 -12.712 1.00 85.25 234 ARG A N 1
ATOM 1905 C CA . ARG A 1 234 ? -1.597 6.890 -13.003 1.00 85.25 234 ARG A CA 1
ATOM 1906 C C . ARG A 1 234 ? -0.910 6.368 -11.743 1.00 85.25 234 ARG A C 1
ATOM 1908 O O . ARG A 1 234 ? -1.021 6.968 -10.676 1.00 85.25 234 ARG A O 1
ATOM 1915 N N . ILE A 1 235 ? -0.197 5.260 -11.894 1.00 90.38 235 ILE A N 1
ATOM 1916 C CA . ILE A 1 235 ? 0.661 4.699 -10.858 1.00 90.38 235 ILE A CA 1
ATOM 1917 C C . ILE A 1 235 ? 2.095 4.993 -11.269 1.00 90.38 235 ILE A C 1
ATOM 1919 O O . ILE A 1 235 ? 2.537 4.563 -12.332 1.00 90.38 235 ILE A O 1
ATOM 1923 N N . ASP A 1 236 ? 2.813 5.704 -10.413 1.00 93.62 236 ASP A N 1
ATOM 1924 C CA . ASP A 1 236 ? 4.244 5.925 -10.564 1.00 93.62 236 ASP A CA 1
ATOM 1925 C C . ASP A 1 236 ? 4.992 5.139 -9.487 1.00 93.62 236 ASP A C 1
ATOM 1927 O O . ASP A 1 236 ? 4.483 4.904 -8.389 1.00 93.62 236 ASP A O 1
ATOM 1931 N N . MET A 1 237 ? 6.219 4.716 -9.774 1.00 95.12 237 MET A N 1
ATOM 1932 C CA . MET A 1 237 ? 7.082 4.127 -8.758 1.00 95.12 237 MET A CA 1
ATOM 1933 C C . MET A 1 237 ? 7.868 5.193 -8.000 1.00 95.12 237 MET A C 1
ATOM 1935 O O . MET A 1 237 ? 8.192 6.265 -8.507 1.00 95.12 237 MET A O 1
ATOM 1939 N N . LEU A 1 238 ? 8.205 4.858 -6.761 1.00 95.94 238 LEU A N 1
ATOM 1940 C CA . LEU A 1 238 ? 9.105 5.600 -5.879 1.00 95.94 238 LEU A CA 1
ATOM 1941 C C . LEU A 1 238 ? 10.392 4.832 -5.591 1.00 95.94 238 LEU A C 1
ATOM 1943 O O . LEU A 1 238 ? 11.384 5.427 -5.170 1.00 95.94 238 LEU A O 1
ATOM 1947 N N . TYR A 1 239 ? 10.360 3.519 -5.795 1.00 96.94 239 TYR A N 1
ATOM 1948 C CA . TYR A 1 239 ? 11.484 2.621 -5.608 1.00 96.94 239 TYR A CA 1
ATOM 1949 C C . TYR A 1 239 ? 11.200 1.298 -6.312 1.00 96.94 239 TYR A C 1
ATOM 1951 O O . TYR A 1 239 ? 10.071 0.813 -6.246 1.00 96.94 239 TYR A O 1
ATOM 1959 N N . TYR A 1 240 ? 12.220 0.686 -6.905 1.00 96.06 240 TYR A N 1
ATOM 1960 C CA . TYR A 1 240 ? 12.139 -0.666 -7.451 1.00 96.06 240 TYR A CA 1
ATOM 1961 C C . TYR A 1 240 ? 13.445 -1.421 -7.209 1.00 96.06 240 TYR A C 1
ATOM 1963 O O . TYR A 1 240 ? 14.526 -0.887 -7.465 1.00 96.06 240 TYR A O 1
ATOM 1971 N N . LYS A 1 241 ? 13.347 -2.675 -6.762 1.00 95.50 241 LYS A N 1
ATOM 1972 C CA . LYS A 1 241 ? 14.487 -3.584 -6.652 1.00 95.50 241 LYS A CA 1
ATOM 1973 C C . LYS A 1 241 ? 14.147 -4.956 -7.204 1.00 95.50 241 LYS A C 1
ATOM 1975 O O . LYS A 1 241 ? 13.275 -5.645 -6.685 1.00 95.50 241 LYS A O 1
ATOM 1980 N N . ASP A 1 242 ? 14.913 -5.363 -8.201 1.00 93.12 242 ASP A N 1
ATOM 1981 C CA . ASP A 1 242 ? 14.953 -6.710 -8.748 1.00 93.12 242 ASP A CA 1
ATOM 1982 C C . ASP A 1 242 ? 16.113 -7.468 -8.097 1.00 93.12 242 ASP A C 1
ATOM 1984 O O . ASP A 1 242 ? 17.292 -7.194 -8.357 1.00 93.12 242 ASP A O 1
ATOM 1988 N N . ILE A 1 243 ? 15.776 -8.399 -7.206 1.00 92.06 243 ILE A N 1
ATOM 1989 C CA . ILE A 1 243 ? 16.757 -9.175 -6.444 1.00 92.06 243 ILE A CA 1
ATOM 1990 C C . ILE A 1 243 ? 17.445 -10.180 -7.366 1.00 92.06 243 ILE A C 1
ATOM 1992 O O . ILE A 1 243 ? 18.665 -10.330 -7.310 1.00 92.06 243 ILE A O 1
ATOM 1996 N N . VAL A 1 244 ? 16.676 -10.824 -8.246 1.00 87.75 244 VAL A N 1
ATOM 1997 C CA . VAL A 1 244 ? 17.155 -11.888 -9.139 1.00 87.75 244 VAL A CA 1
ATOM 1998 C C . VAL A 1 244 ? 18.204 -11.359 -10.108 1.00 87.75 244 VAL A C 1
ATOM 2000 O O . VAL A 1 244 ? 19.241 -11.988 -10.312 1.00 87.75 244 VAL A O 1
ATOM 2003 N N . ASN A 1 245 ? 17.955 -10.189 -10.694 1.00 85.94 245 ASN A N 1
ATOM 2004 C CA . ASN A 1 245 ? 18.865 -9.589 -11.663 1.00 85.94 245 ASN A CA 1
ATOM 2005 C C . ASN A 1 245 ? 19.867 -8.618 -11.024 1.00 85.94 245 ASN A C 1
ATOM 2007 O O . ASN A 1 245 ? 20.713 -8.071 -11.737 1.00 85.94 245 ASN A O 1
ATOM 2011 N N . GLY A 1 246 ? 19.797 -8.374 -9.710 1.00 89.75 246 GLY A N 1
ATOM 2012 C CA . GLY A 1 246 ? 20.647 -7.403 -9.017 1.00 89.75 246 GLY A CA 1
ATOM 2013 C C . GLY A 1 246 ? 20.533 -6.011 -9.642 1.00 89.75 246 GLY A C 1
ATOM 2014 O O . GLY A 1 246 ? 21.534 -5.444 -10.089 1.00 89.75 246 GLY A O 1
ATOM 2015 N N . PHE A 1 247 ? 19.305 -5.513 -9.788 1.00 91.50 247 PHE A N 1
ATOM 2016 C CA . PHE A 1 247 ? 19.004 -4.216 -10.392 1.00 91.50 247 PHE A CA 1
ATOM 2017 C C . PHE A 1 247 ? 18.136 -3.379 -9.459 1.00 91.50 247 PHE A C 1
ATOM 2019 O O . PHE A 1 247 ? 17.215 -3.885 -8.826 1.00 91.50 247 PHE A O 1
ATOM 2026 N N . GLU A 1 248 ? 18.444 -2.091 -9.362 1.00 93.81 248 GLU A N 1
ATOM 2027 C CA . GLU A 1 248 ? 17.782 -1.181 -8.437 1.00 93.81 248 GLU A CA 1
ATOM 2028 C C . GLU A 1 248 ? 17.569 0.184 -9.091 1.00 93.81 248 GLU A C 1
ATOM 2030 O O . GLU A 1 248 ? 18.503 0.812 -9.604 1.00 9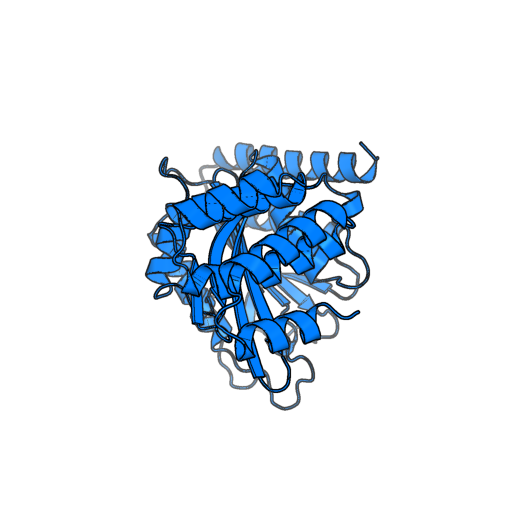3.81 248 GLU A O 1
ATOM 2035 N N . VAL A 1 249 ? 16.327 0.655 -9.021 1.00 93.81 249 VAL A N 1
ATOM 2036 C CA . VAL A 1 249 ? 15.942 2.017 -9.373 1.00 93.81 249 VAL A CA 1
ATOM 2037 C C . VAL A 1 249 ? 15.580 2.736 -8.082 1.00 93.81 249 VAL A C 1
ATOM 2039 O O . VAL A 1 249 ? 14.527 2.515 -7.482 1.00 93.81 249 VAL A O 1
ATOM 2042 N N . ASN A 1 250 ? 16.504 3.579 -7.638 1.00 90.88 250 ASN A N 1
ATOM 2043 C CA . ASN A 1 250 ? 16.369 4.380 -6.433 1.00 90.88 250 ASN A CA 1
ATOM 2044 C C . ASN A 1 250 ? 15.783 5.766 -6.753 1.00 90.88 250 ASN A C 1
ATOM 2046 O O . ASN A 1 250 ? 15.481 6.092 -7.901 1.00 90.88 250 ASN A O 1
ATOM 2050 N N . ILE A 1 251 ? 15.676 6.604 -5.724 1.00 84.19 251 ILE A N 1
ATOM 2051 C CA . ILE A 1 251 ? 15.056 7.928 -5.813 1.00 84.19 251 ILE A CA 1
ATOM 2052 C C . ILE A 1 251 ? 15.719 8.883 -6.819 1.00 84.19 251 ILE A C 1
ATOM 2054 O O . ILE A 1 251 ? 15.045 9.786 -7.302 1.00 84.19 251 ILE A O 1
ATOM 2058 N N . ASP A 1 252 ? 16.994 8.676 -7.157 1.00 85.94 252 ASP A N 1
ATOM 2059 C CA . ASP A 1 252 ? 17.737 9.552 -8.072 1.00 85.94 252 ASP A CA 1
ATOM 2060 C C . ASP A 1 252 ? 17.389 9.278 -9.541 1.00 85.94 252 ASP A C 1
ATOM 2062 O O . ASP A 1 252 ? 17.506 10.160 -10.387 1.00 85.94 252 ASP A O 1
ATOM 2066 N N . ARG A 1 253 ? 16.943 8.053 -9.853 1.00 89.81 253 ARG A N 1
ATOM 2067 C CA . ARG A 1 253 ? 16.640 7.606 -11.226 1.00 89.81 253 ARG A CA 1
ATOM 2068 C C . ARG A 1 253 ? 15.174 7.243 -11.441 1.00 89.81 253 ARG A C 1
ATOM 2070 O O . ARG A 1 253 ? 14.767 6.989 -12.574 1.00 89.81 253 ARG A O 1
ATOM 2077 N N . ILE A 1 254 ? 14.371 7.217 -10.377 1.00 92.31 254 ILE A N 1
ATOM 2078 C CA . ILE A 1 254 ? 12.988 6.737 -10.444 1.00 92.31 254 ILE A CA 1
ATOM 2079 C C . ILE A 1 254 ? 12.103 7.586 -11.355 1.00 92.31 254 ILE A C 1
ATOM 2081 O O . ILE A 1 254 ? 11.258 7.043 -12.057 1.00 92.31 254 ILE A O 1
ATOM 2085 N N . GLU A 1 255 ? 12.335 8.899 -11.413 1.00 92.56 255 GLU A N 1
ATOM 2086 C CA . GLU A 1 255 ? 11.592 9.788 -12.308 1.00 92.56 255 GLU A CA 1
ATOM 2087 C C . GLU A 1 255 ? 11.819 9.414 -13.779 1.00 92.56 255 GLU A C 1
ATOM 2089 O O . GLU A 1 255 ? 10.862 9.252 -14.533 1.00 92.56 255 GLU A O 1
ATOM 2094 N N . GLN A 1 256 ? 13.073 9.165 -14.160 1.00 93.19 256 GLN A N 1
ATOM 2095 C CA . GLN A 1 256 ? 13.434 8.743 -15.516 1.00 93.19 256 GLN A CA 1
ATOM 2096 C C . GLN A 1 256 ? 12.851 7.368 -15.846 1.00 93.19 256 GLN A C 1
ATOM 2098 O O . GLN A 1 256 ? 12.343 7.139 -16.944 1.00 93.19 256 GLN A O 1
ATOM 2103 N N . TYR A 1 257 ? 12.842 6.462 -14.869 1.00 92.56 257 TYR A N 1
ATOM 2104 C CA . TYR A 1 257 ? 12.217 5.154 -15.027 1.00 92.56 257 TYR A CA 1
ATOM 2105 C C . TYR A 1 257 ? 10.695 5.244 -15.219 1.00 92.56 257 TYR A C 1
ATOM 2107 O O . TYR A 1 257 ? 10.149 4.589 -16.105 1.00 92.56 257 TYR A O 1
ATOM 2115 N N . ASN A 1 258 ? 10.008 6.117 -14.476 1.00 94.12 258 ASN A N 1
ATOM 2116 C CA . ASN A 1 258 ? 8.578 6.374 -14.675 1.00 94.12 258 ASN A CA 1
ATOM 2117 C C . ASN A 1 258 ? 8.290 6.978 -16.061 1.00 94.12 258 ASN A C 1
ATOM 2119 O O . ASN A 1 258 ? 7.290 6.621 -16.687 1.00 94.12 258 ASN A O 1
ATOM 2123 N N . LEU A 1 259 ? 9.170 7.842 -16.586 1.00 94.62 259 LEU A N 1
ATOM 2124 C CA . LEU A 1 259 ? 9.048 8.371 -17.952 1.00 94.62 259 LEU A CA 1
ATOM 2125 C C . LEU A 1 259 ? 9.164 7.270 -19.016 1.00 94.62 259 LEU A C 1
ATOM 2127 O O . LEU A 1 259 ? 8.410 7.299 -19.990 1.00 94.62 259 LEU A O 1
ATOM 2131 N N . ILE A 1 260 ? 10.051 6.287 -18.818 1.00 93.31 260 ILE A N 1
ATOM 2132 C CA . ILE A 1 260 ? 10.165 5.112 -19.700 1.00 93.31 260 ILE A CA 1
ATOM 2133 C C . ILE A 1 260 ? 8.861 4.314 -19.692 1.00 93.31 260 ILE A C 1
ATOM 2135 O O . ILE A 1 260 ? 8.360 3.960 -20.758 1.00 93.31 260 ILE A O 1
ATOM 2139 N N . GLN A 1 261 ? 8.283 4.065 -18.513 1.00 90.56 261 GLN A N 1
ATOM 2140 C CA . GLN A 1 261 ? 7.011 3.346 -18.405 1.00 90.56 261 GLN A CA 1
ATOM 2141 C C . GLN A 1 261 ? 5.869 4.089 -19.092 1.00 90.56 261 GLN A C 1
ATOM 2143 O O . GLN A 1 261 ? 5.120 3.493 -19.860 1.00 90.56 261 GLN A O 1
ATOM 2148 N N . LYS A 1 262 ? 5.780 5.405 -18.886 1.00 91.62 262 LYS A N 1
ATOM 2149 C CA . LYS A 1 262 ? 4.773 6.242 -19.543 1.00 91.62 262 LYS A CA 1
ATOM 2150 C C . LYS A 1 262 ? 4.907 6.208 -21.067 1.00 91.62 262 LYS A C 1
ATOM 2152 O O . LYS A 1 262 ? 3.911 6.079 -21.769 1.00 91.62 262 LYS A O 1
ATOM 2157 N N . ALA A 1 263 ? 6.132 6.307 -21.580 1.00 92.44 263 ALA A N 1
ATOM 2158 C CA . ALA A 1 263 ? 6.391 6.176 -23.011 1.00 92.44 263 ALA A CA 1
ATOM 2159 C C . ALA A 1 263 ? 5.994 4.779 -23.525 1.00 92.44 263 ALA A C 1
ATOM 2161 O O . ALA A 1 263 ? 5.382 4.668 -24.585 1.00 92.44 263 ALA A O 1
ATOM 2162 N N . SER A 1 264 ? 6.263 3.726 -22.746 1.00 89.81 264 SER A N 1
ATOM 2163 C CA . SER A 1 264 ? 5.915 2.345 -23.094 1.00 89.81 264 SER A CA 1
ATOM 2164 C C . SER A 1 264 ? 4.410 2.133 -23.201 1.00 89.81 264 SER A C 1
ATOM 2166 O O . SER A 1 264 ? 3.956 1.505 -24.152 1.00 89.81 264 SER A O 1
ATOM 2168 N N . GLU A 1 265 ? 3.638 2.644 -22.242 1.00 86.25 265 GLU A N 1
ATOM 2169 C CA . GLU A 1 265 ? 2.171 2.551 -22.239 1.00 86.25 265 GLU A CA 1
ATOM 2170 C C . GLU A 1 265 ? 1.547 3.269 -23.441 1.00 86.25 265 GLU A C 1
ATOM 2172 O O . GLU A 1 265 ? 0.544 2.813 -23.984 1.00 86.25 265 GLU A O 1
ATOM 2177 N N . ASN A 1 266 ? 2.181 4.347 -23.907 1.00 88.25 266 ASN A N 1
ATOM 2178 C CA . ASN A 1 266 ? 1.780 5.072 -25.113 1.00 88.25 266 ASN A CA 1
ATOM 2179 C C . ASN A 1 266 ? 2.294 4.433 -26.420 1.00 88.25 266 ASN A C 1
ATOM 2181 O O . ASN A 1 266 ? 2.013 4.946 -27.502 1.00 88.25 266 ASN A O 1
ATOM 2185 N N . GLY A 1 267 ? 3.086 3.358 -26.347 1.00 87.50 267 GLY A N 1
ATOM 2186 C CA . GLY A 1 267 ? 3.724 2.736 -27.511 1.00 87.50 267 GLY A CA 1
ATOM 2187 C C . GLY A 1 267 ? 4.866 3.546 -28.139 1.00 87.50 267 GLY A C 1
ATOM 2188 O O . GLY A 1 267 ? 5.292 3.229 -29.249 1.00 87.50 267 GLY A O 1
ATOM 2189 N N . GLU A 1 268 ? 5.401 4.551 -27.440 1.00 93.50 268 GLU A N 1
ATOM 2190 C CA . GLU A 1 268 ? 6.493 5.436 -27.879 1.00 93.50 268 GLU A CA 1
ATOM 2191 C C . GLU A 1 268 ? 7.876 4.751 -27.726 1.00 93.50 268 GLU A C 1
ATOM 2193 O O . GLU A 1 268 ? 8.741 5.213 -26.979 1.00 93.50 268 GLU A O 1
ATOM 2198 N N . HIS A 1 269 ? 8.107 3.629 -28.416 1.00 93.56 269 HIS A N 1
ATOM 2199 C CA . HIS A 1 269 ? 9.297 2.779 -28.228 1.00 93.56 269 HIS A CA 1
ATOM 2200 C C . HIS A 1 269 ? 10.638 3.485 -28.492 1.00 93.56 269 HIS A C 1
ATOM 2202 O O . HIS A 1 269 ? 11.585 3.284 -27.734 1.00 93.56 269 HIS A O 1
ATOM 2208 N N . GLU A 1 270 ? 10.730 4.362 -29.496 1.00 94.88 270 GLU A N 1
ATOM 2209 C CA . GLU A 1 270 ? 11.956 5.140 -29.751 1.00 94.88 270 GLU A CA 1
ATOM 2210 C C . GLU A 1 270 ? 12.324 6.030 -28.559 1.00 94.88 270 GLU A C 1
ATOM 2212 O O . GLU A 1 270 ? 13.489 6.147 -28.174 1.00 94.88 270 GLU A O 1
ATOM 2217 N N . LYS A 1 271 ? 11.314 6.630 -27.921 1.00 95.75 271 LYS A N 1
ATOM 2218 C CA . LYS A 1 271 ? 11.505 7.443 -26.722 1.00 95.75 271 LYS A CA 1
ATOM 2219 C C . LYS A 1 271 ? 11.894 6.586 -25.524 1.00 95.75 271 LYS A C 1
ATOM 2221 O O . LYS A 1 271 ? 12.735 7.028 -24.747 1.00 95.75 271 LYS A O 1
ATOM 2226 N N . CYS A 1 272 ? 11.331 5.382 -25.378 1.00 94.31 272 CYS A N 1
ATOM 2227 C CA . CYS A 1 272 ? 11.782 4.436 -24.356 1.00 94.31 272 CYS A CA 1
ATOM 2228 C C . CYS A 1 272 ? 13.276 4.137 -24.509 1.00 94.31 272 CYS A C 1
ATOM 2230 O O . CYS A 1 272 ? 14.007 4.259 -23.531 1.00 94.31 272 CYS A O 1
ATOM 2232 N N . ILE A 1 273 ? 13.728 3.793 -25.720 1.00 94.88 273 ILE A N 1
ATOM 2233 C CA . ILE A 1 273 ? 15.142 3.504 -25.991 1.00 94.88 273 ILE A CA 1
ATOM 2234 C C . ILE A 1 273 ? 16.021 4.708 -25.660 1.00 94.88 273 ILE A C 1
ATOM 2236 O O . ILE A 1 273 ? 16.958 4.562 -24.878 1.00 94.88 273 ILE A O 1
ATOM 2240 N N . ARG A 1 274 ? 15.676 5.901 -26.159 1.00 95.88 274 ARG A N 1
ATOM 2241 C CA . ARG A 1 274 ? 16.444 7.124 -25.885 1.00 95.88 274 ARG A CA 1
ATOM 2242 C C . ARG A 1 274 ? 16.571 7.400 -24.384 1.00 95.88 274 ARG A C 1
ATOM 2244 O O . ARG A 1 274 ? 17.672 7.606 -23.887 1.00 95.88 274 ARG A O 1
ATOM 2251 N N . LEU A 1 275 ? 15.458 7.348 -23.645 1.00 95.38 275 LEU A N 1
ATOM 2252 C CA . LEU A 1 275 ? 15.466 7.555 -22.192 1.00 95.38 275 LEU A CA 1
ATOM 2253 C C . LEU A 1 275 ? 16.301 6.495 -21.463 1.00 95.38 275 LEU A C 1
ATOM 2255 O O . LEU A 1 275 ? 16.940 6.800 -20.457 1.00 95.38 275 LEU A O 1
ATOM 2259 N N . ILE A 1 276 ? 16.297 5.253 -21.950 1.00 94.12 276 ILE A N 1
ATOM 2260 C CA . ILE A 1 276 ? 17.114 4.176 -21.392 1.00 94.12 276 ILE A CA 1
ATOM 2261 C C . ILE A 1 276 ? 18.607 4.453 -21.624 1.00 94.12 276 ILE A C 1
ATOM 2263 O O . ILE A 1 276 ? 19.383 4.367 -20.675 1.00 94.12 276 ILE A O 1
ATOM 2267 N N . GLU A 1 277 ? 19.005 4.813 -22.845 1.00 94.56 277 GLU A N 1
ATOM 2268 C CA . GLU A 1 277 ? 20.400 5.121 -23.200 1.00 94.56 277 GLU A CA 1
ATOM 2269 C C . GLU A 1 277 ? 20.956 6.324 -22.427 1.00 94.56 277 GLU A C 1
ATOM 2271 O O . GLU A 1 277 ? 22.109 6.305 -21.999 1.00 94.56 277 GLU A O 1
ATOM 2276 N N . GLU A 1 278 ? 20.134 7.355 -22.221 1.00 94.69 278 GLU A N 1
ATOM 2277 C CA . GLU A 1 278 ? 20.524 8.581 -21.517 1.00 94.69 278 GLU A CA 1
ATOM 2278 C C . GLU A 1 278 ? 20.749 8.363 -20.010 1.00 94.69 278 GLU A C 1
ATOM 2280 O O . GLU A 1 278 ? 21.517 9.102 -19.395 1.00 94.69 278 GLU A O 1
ATOM 2285 N N . ASN A 1 279 ? 20.092 7.365 -19.402 1.00 93.50 279 ASN A N 1
ATOM 2286 C CA . ASN A 1 279 ? 19.998 7.249 -17.939 1.00 93.50 279 ASN A CA 1
ATOM 2287 C C . ASN A 1 279 ? 20.534 5.935 -17.345 1.00 93.50 279 ASN A C 1
ATOM 2289 O O . ASN A 1 279 ? 20.692 5.842 -16.122 1.00 93.50 279 ASN A O 1
ATOM 2293 N N . PHE A 1 280 ? 20.809 4.914 -18.164 1.00 92.38 280 PHE A N 1
ATOM 2294 C CA . PHE A 1 280 ? 21.217 3.589 -17.690 1.00 92.38 280 PHE A CA 1
ATOM 2295 C C . PHE A 1 280 ? 22.456 3.064 -18.414 1.00 92.38 280 PHE A C 1
ATOM 2297 O O . PHE A 1 280 ? 22.659 3.261 -19.608 1.00 92.38 280 PHE A O 1
ATOM 2304 N N . THR A 1 281 ? 23.299 2.339 -17.679 1.00 92.88 281 THR A N 1
ATOM 2305 C CA . THR A 1 281 ? 24.504 1.724 -18.251 1.00 92.88 281 THR A CA 1
ATOM 2306 C C . THR A 1 281 ? 24.151 0.563 -19.182 1.00 92.88 281 THR A C 1
ATOM 2308 O O . THR A 1 281 ? 23.141 -0.112 -18.988 1.00 92.88 281 THR A O 1
ATOM 2311 N N . LYS A 1 282 ? 25.042 0.215 -20.122 1.00 90.94 282 LYS A N 1
ATOM 2312 C CA . LYS A 1 282 ? 24.861 -0.953 -21.012 1.00 90.94 282 LYS A CA 1
ATOM 2313 C C . LYS A 1 282 ? 24.497 -2.249 -20.271 1.00 90.94 282 LYS A C 1
ATOM 2315 O O . LYS A 1 282 ? 23.691 -3.032 -20.766 1.00 90.94 282 LYS A O 1
ATOM 2320 N N . ASN A 1 283 ? 25.060 -2.483 -19.084 1.00 90.25 283 ASN A N 1
ATOM 2321 C CA . ASN A 1 283 ? 24.739 -3.666 -18.279 1.00 90.25 283 ASN A CA 1
ATOM 2322 C C . ASN A 1 283 ? 23.340 -3.603 -17.651 1.00 90.25 283 ASN A C 1
ATOM 2324 O O . ASN A 1 283 ? 22.691 -4.636 -17.515 1.00 90.25 283 ASN A O 1
ATOM 2328 N N . GLU A 1 284 ? 22.863 -2.421 -17.265 1.00 91.81 284 GLU A N 1
ATOM 2329 C CA . GLU A 1 284 ? 21.500 -2.229 -16.757 1.00 91.81 284 GLU A CA 1
ATOM 2330 C C . GLU A 1 284 ? 20.469 -2.313 -17.884 1.00 91.81 284 GLU A C 1
ATOM 2332 O O . GLU A 1 284 ? 19.429 -2.946 -17.713 1.00 91.81 284 GLU A O 1
ATOM 2337 N N . MET A 1 285 ? 20.787 -1.785 -19.069 1.00 91.88 285 MET A N 1
ATOM 2338 C CA . MET A 1 285 ? 19.950 -1.917 -20.266 1.00 91.88 285 MET A CA 1
ATOM 2339 C C . MET A 1 285 ? 19.627 -3.385 -20.573 1.00 91.88 285 MET A C 1
ATOM 2341 O O . MET A 1 285 ? 18.471 -3.713 -20.839 1.00 91.88 285 MET A O 1
ATOM 2345 N N . LYS A 1 286 ? 20.614 -4.288 -20.444 1.00 90.44 286 LYS A N 1
ATOM 2346 C CA . LYS A 1 286 ? 20.414 -5.742 -20.606 1.00 90.44 286 LYS A CA 1
ATOM 2347 C C . LYS A 1 286 ? 19.372 -6.336 -19.649 1.00 90.44 286 LYS A C 1
ATOM 2349 O O . LYS A 1 286 ? 18.835 -7.405 -19.942 1.00 90.44 286 LYS A O 1
ATOM 2354 N N . LYS A 1 287 ? 19.113 -5.682 -18.513 1.00 89.81 287 LYS A N 1
ATOM 2355 C CA . LYS A 1 287 ? 18.138 -6.102 -17.494 1.00 89.81 287 LYS A CA 1
ATOM 2356 C C . LYS A 1 287 ? 16.770 -5.449 -17.716 1.00 89.81 287 LYS A C 1
ATOM 2358 O O . LYS A 1 287 ? 15.756 -6.119 -17.572 1.00 89.81 287 LYS A O 1
ATOM 2363 N N . ILE A 1 288 ? 16.747 -4.175 -18.113 1.00 89.69 288 ILE A N 1
ATOM 2364 C CA . ILE A 1 288 ? 15.517 -3.389 -18.310 1.00 89.69 288 ILE A CA 1
ATOM 2365 C C . ILE A 1 288 ? 14.789 -3.786 -19.598 1.00 89.69 288 ILE A C 1
ATOM 2367 O O . ILE A 1 288 ? 13.584 -4.035 -19.582 1.00 89.69 288 ILE A O 1
ATOM 2371 N N . LEU A 1 289 ? 15.511 -3.847 -20.722 1.00 91.06 289 LEU A N 1
ATOM 2372 C CA . LEU A 1 289 ? 14.900 -4.009 -22.043 1.00 91.06 289 LEU A CA 1
ATOM 2373 C C . LEU A 1 289 ? 14.086 -5.305 -22.194 1.00 91.06 289 LEU A C 1
ATOM 2375 O O . LEU A 1 289 ? 12.991 -5.227 -22.746 1.00 91.06 289 LEU A O 1
ATOM 2379 N N . PRO A 1 290 ? 14.515 -6.478 -21.683 1.00 90.56 290 PRO A N 1
ATOM 2380 C CA . PRO A 1 290 ? 13.689 -7.682 -21.765 1.00 90.56 290 PRO A CA 1
ATOM 2381 C C . PRO A 1 290 ? 12.336 -7.531 -21.057 1.00 90.56 290 PRO A C 1
ATOM 2383 O O . PRO A 1 290 ? 11.310 -7.930 -21.603 1.00 90.56 290 PRO A O 1
ATOM 2386 N N . ALA A 1 291 ? 12.313 -6.917 -19.870 1.00 87.56 291 ALA A N 1
ATOM 2387 C CA . ALA A 1 291 ? 11.072 -6.668 -19.139 1.00 87.56 291 ALA A CA 1
ATOM 2388 C C . ALA A 1 291 ? 10.169 -5.668 -19.882 1.00 87.56 291 ALA A C 1
ATOM 2390 O O . ALA A 1 291 ? 8.960 -5.873 -19.972 1.00 87.56 291 ALA A O 1
ATOM 2391 N N . LEU A 1 292 ? 10.759 -4.624 -20.475 1.00 89.19 292 LEU A N 1
ATOM 2392 C CA . LEU A 1 292 ? 10.040 -3.670 -21.319 1.00 89.19 292 LEU A CA 1
ATOM 2393 C C . LEU A 1 292 ? 9.385 -4.356 -22.530 1.00 89.19 292 LEU A C 1
ATOM 2395 O O . LEU A 1 292 ? 8.208 -4.125 -22.791 1.00 89.19 292 LEU A O 1
ATOM 2399 N N . ILE A 1 293 ? 10.119 -5.216 -23.244 1.00 91.81 293 ILE A N 1
ATOM 2400 C CA . ILE A 1 293 ? 9.597 -5.946 -24.411 1.00 91.81 293 ILE A CA 1
ATOM 2401 C C . ILE A 1 293 ? 8.415 -6.834 -23.997 1.00 91.81 293 ILE A C 1
ATOM 2403 O O . ILE A 1 293 ? 7.373 -6.794 -24.646 1.00 91.81 293 ILE A O 1
ATOM 2407 N N . LEU A 1 294 ? 8.532 -7.581 -22.890 1.00 88.81 294 LEU A N 1
ATOM 2408 C CA . LEU A 1 294 ? 7.432 -8.410 -22.373 1.00 88.81 294 LEU A CA 1
ATOM 2409 C C . LEU A 1 294 ? 6.183 -7.580 -22.032 1.00 88.81 294 LEU A C 1
ATOM 2411 O O . LEU A 1 294 ? 5.068 -8.008 -22.329 1.00 88.81 294 LEU A O 1
ATOM 2415 N N . ASN A 1 295 ? 6.359 -6.385 -21.462 1.00 87.00 295 ASN A N 1
ATOM 2416 C CA . ASN A 1 295 ? 5.248 -5.468 -21.193 1.00 87.00 295 ASN A CA 1
ATOM 2417 C C . ASN A 1 295 ? 4.605 -4.938 -22.483 1.00 87.00 295 ASN A C 1
ATOM 2419 O O . ASN A 1 295 ? 3.385 -4.890 -22.590 1.00 87.00 295 ASN A O 1
ATOM 2423 N N . LEU A 1 296 ? 5.391 -4.578 -23.499 1.00 89.88 296 LEU A N 1
ATOM 2424 C CA . LEU A 1 296 ? 4.844 -4.144 -24.790 1.00 89.88 296 LEU A CA 1
ATOM 2425 C C . LEU A 1 296 ? 4.011 -5.257 -25.450 1.00 89.88 296 LEU A C 1
ATOM 2427 O O . LEU A 1 296 ? 2.920 -4.988 -25.955 1.00 89.88 296 LEU A O 1
ATOM 2431 N N . VAL A 1 297 ? 4.474 -6.510 -25.381 1.00 88.94 297 VAL A N 1
ATOM 2432 C CA . VAL A 1 297 ? 3.716 -7.677 -25.866 1.00 88.94 297 VAL A CA 1
ATOM 2433 C C . VAL A 1 297 ? 2.407 -7.852 -25.091 1.00 88.94 297 VAL A C 1
ATOM 2435 O O . VAL A 1 297 ? 1.361 -8.069 -25.704 1.00 88.94 297 VAL A O 1
ATOM 2438 N N . SER A 1 298 ? 2.416 -7.713 -23.759 1.00 87.06 298 SER A N 1
ATOM 2439 C CA . SER A 1 298 ? 1.195 -7.857 -22.947 1.00 87.06 298 SER A CA 1
ATOM 2440 C C . SER A 1 298 ? 0.150 -6.775 -23.249 1.00 87.06 298 SER A C 1
ATOM 2442 O O . SER A 1 298 ? -1.051 -7.053 -23.227 1.00 87.06 298 SER A O 1
ATOM 2444 N N . PHE A 1 299 ? 0.593 -5.579 -23.645 1.00 84.94 299 PHE A N 1
ATOM 2445 C CA . PHE A 1 299 ? -0.263 -4.498 -24.141 1.00 84.94 299 PHE A CA 1
ATOM 2446 C C . PHE A 1 299 ? -0.650 -4.622 -25.624 1.00 84.94 299 PHE A C 1
ATOM 2448 O O . PHE A 1 299 ? -1.312 -3.733 -26.157 1.00 84.94 299 PHE A O 1
ATOM 2455 N N . LYS A 1 300 ? -0.291 -5.726 -26.296 1.00 90.75 300 LYS A N 1
ATOM 2456 C CA . LYS A 1 300 ? -0.534 -5.970 -27.732 1.00 90.75 300 LYS A CA 1
ATOM 2457 C C . LYS A 1 300 ? 0.155 -4.956 -28.660 1.00 90.75 300 LYS A C 1
ATOM 2459 O O . LYS A 1 300 ? -0.304 -4.720 -29.776 1.00 90.75 300 LYS A O 1
ATOM 2464 N N . LEU A 1 301 ? 1.274 -4.377 -28.227 1.00 90.38 301 LEU A N 1
ATOM 2465 C CA . LEU A 1 301 ? 2.093 -3.428 -28.988 1.00 90.38 301 LEU A CA 1
ATOM 2466 C C . LEU A 1 301 ? 3.244 -4.155 -29.706 1.00 90.38 301 LEU A C 1
ATOM 2468 O O . LEU A 1 301 ? 4.418 -3.862 -29.481 1.00 90.38 301 LEU A O 1
ATOM 2472 N N . ASN A 1 302 ? 2.908 -5.123 -30.565 1.00 91.00 302 ASN A N 1
ATOM 2473 C CA . ASN A 1 302 ? 3.889 -6.037 -31.172 1.00 91.00 302 ASN A CA 1
ATOM 2474 C C . ASN A 1 302 ? 4.961 -5.313 -32.002 1.00 91.00 302 ASN A C 1
ATOM 2476 O O . ASN A 1 302 ? 6.135 -5.626 -31.866 1.00 91.00 302 ASN A O 1
ATOM 2480 N N . SER A 1 303 ? 4.598 -4.288 -32.780 1.00 91.38 303 SER A N 1
ATOM 2481 C CA . SER A 1 303 ? 5.570 -3.508 -33.564 1.00 91.38 303 SER A CA 1
ATOM 2482 C C . SER A 1 303 ? 6.613 -2.809 -32.683 1.00 91.38 303 SER A C 1
ATOM 2484 O O . SER A 1 303 ? 7.804 -2.827 -32.988 1.00 91.38 303 SER A O 1
ATOM 2486 N N . SER A 1 304 ? 6.176 -2.237 -31.559 1.00 92.75 304 SER A N 1
ATOM 2487 C CA . SER A 1 304 ? 7.056 -1.634 -30.554 1.00 92.75 304 SER A CA 1
ATOM 2488 C C . SER A 1 304 ? 7.944 -2.680 -29.874 1.00 92.75 304 SER A C 1
ATOM 2490 O O . SER A 1 304 ? 9.118 -2.416 -29.610 1.00 92.75 304 SER A O 1
ATOM 2492 N N . ALA A 1 305 ? 7.402 -3.867 -29.591 1.00 92.19 305 ALA A N 1
ATOM 2493 C CA . ALA A 1 305 ? 8.157 -4.975 -29.014 1.00 92.19 305 ALA A CA 1
ATOM 2494 C C . ALA A 1 305 ? 9.245 -5.482 -29.978 1.00 92.19 305 ALA A C 1
ATOM 2496 O O . ALA A 1 305 ? 10.402 -5.603 -29.572 1.00 92.19 305 ALA A O 1
ATOM 2497 N N . ASP A 1 306 ? 8.900 -5.691 -31.252 1.00 92.56 306 ASP A N 1
ATOM 2498 C CA . ASP A 1 306 ? 9.819 -6.131 -32.307 1.00 92.56 306 ASP A CA 1
ATOM 2499 C C . ASP A 1 306 ? 10.945 -5.118 -32.529 1.00 92.56 306 ASP A C 1
ATOM 2501 O O . ASP A 1 306 ? 12.114 -5.494 -32.648 1.00 92.56 306 ASP A O 1
ATOM 2505 N N . PHE A 1 307 ? 10.620 -3.821 -32.526 1.00 93.94 307 PHE A N 1
ATOM 2506 C CA . PHE A 1 307 ? 11.621 -2.759 -32.599 1.00 93.94 307 PHE A CA 1
ATOM 2507 C C . PHE A 1 307 ? 12.627 -2.858 -31.446 1.00 93.94 307 PHE A C 1
ATOM 2509 O O . PHE A 1 307 ? 13.837 -2.918 -31.674 1.00 93.94 307 PHE A O 1
ATOM 2516 N N . CYS A 1 308 ? 12.137 -2.920 -30.204 1.00 93.25 308 CYS A N 1
ATOM 2517 C CA . CYS A 1 308 ? 12.984 -3.009 -29.016 1.00 93.25 308 CYS A CA 1
ATOM 2518 C C . CYS A 1 308 ? 13.819 -4.301 -28.992 1.00 93.25 308 CYS A C 1
ATOM 2520 O O . CYS A 1 308 ? 14.981 -4.271 -28.578 1.00 93.25 308 CYS A O 1
ATOM 2522 N N . LEU A 1 309 ? 13.263 -5.426 -29.456 1.00 92.88 309 LEU A N 1
ATOM 2523 C CA . LEU A 1 309 ? 13.977 -6.700 -29.568 1.00 92.88 309 LEU A CA 1
ATOM 2524 C C . LEU A 1 309 ? 15.109 -6.619 -30.598 1.00 92.88 309 LEU A C 1
ATOM 2526 O O . LEU A 1 309 ? 16.235 -7.022 -30.300 1.00 92.88 309 LEU A O 1
ATOM 2530 N N . ASN A 1 310 ? 14.842 -6.055 -31.777 1.00 92.69 310 ASN A N 1
ATOM 2531 C CA . ASN A 1 310 ? 15.857 -5.847 -32.810 1.00 92.69 310 ASN A CA 1
ATOM 2532 C C . ASN A 1 310 ? 16.969 -4.915 -32.322 1.00 92.69 310 ASN A C 1
ATOM 2534 O O . ASN A 1 310 ? 18.148 -5.240 -32.470 1.00 92.69 310 ASN A O 1
ATOM 2538 N N . TYR A 1 311 ? 16.603 -3.806 -31.674 1.00 93.81 311 TYR A N 1
ATOM 2539 C CA . TYR A 1 311 ? 17.556 -2.885 -31.057 1.00 93.81 311 TYR A CA 1
ATOM 2540 C C . TYR A 1 311 ? 18.456 -3.605 -30.038 1.00 93.81 311 TYR A C 1
ATOM 2542 O O . TYR A 1 311 ? 19.680 -3.457 -30.072 1.00 93.81 311 TYR A O 1
ATOM 2550 N N . LEU A 1 312 ? 17.870 -4.421 -29.155 1.00 91.56 312 LEU A N 1
ATOM 2551 C CA . LEU A 1 312 ? 18.607 -5.189 -28.153 1.00 91.56 312 LEU A CA 1
ATOM 2552 C C . LEU A 1 312 ? 19.565 -6.188 -28.820 1.00 91.56 312 LEU A C 1
ATOM 2554 O O . LEU A 1 312 ? 20.739 -6.251 -28.452 1.00 91.56 312 LEU A O 1
ATOM 2558 N N . ILE A 1 313 ? 19.106 -6.940 -29.825 1.00 90.44 313 ILE A N 1
ATOM 2559 C CA . ILE A 1 313 ? 19.942 -7.929 -30.521 1.00 90.44 313 ILE A CA 1
ATOM 2560 C C . ILE A 1 313 ? 21.122 -7.261 -31.231 1.00 90.44 313 ILE A C 1
ATOM 2562 O O . ILE A 1 313 ? 22.244 -7.759 -31.145 1.00 90.44 313 ILE A O 1
ATOM 2566 N N . GLN A 1 314 ? 20.895 -6.127 -31.897 1.00 91.75 314 GLN A N 1
ATOM 2567 C CA . GLN A 1 314 ? 21.947 -5.396 -32.606 1.00 91.75 314 GLN A CA 1
ATOM 2568 C C . GLN A 1 314 ? 23.010 -4.857 -31.638 1.00 91.75 314 GLN A C 1
ATOM 2570 O O . GLN A 1 314 ? 24.204 -5.103 -31.832 1.00 91.75 314 GLN A O 1
ATOM 2575 N N . ASN A 1 315 ? 22.587 -4.199 -30.554 1.00 91.75 315 ASN A N 1
ATOM 2576 C CA . ASN A 1 315 ? 23.492 -3.532 -29.611 1.00 91.75 315 ASN A CA 1
ATOM 2577 C C . ASN A 1 315 ? 24.250 -4.483 -28.672 1.00 91.75 315 ASN A C 1
ATOM 2579 O O . ASN A 1 315 ? 25.295 -4.108 -28.133 1.00 91.75 315 ASN A O 1
ATOM 2583 N N . PHE A 1 316 ? 23.758 -5.711 -28.482 1.00 91.31 316 PHE A N 1
ATOM 2584 C CA . PHE A 1 316 ? 24.387 -6.722 -27.624 1.00 91.31 316 PHE A CA 1
ATOM 2585 C C . PHE A 1 316 ? 24.835 -7.977 -28.385 1.00 91.31 316 PHE A C 1
ATOM 2587 O O . PHE A 1 316 ? 25.103 -9.004 -27.766 1.00 91.31 316 PHE A O 1
ATOM 2594 N N . SER A 1 317 ? 24.969 -7.885 -29.710 1.00 87.00 317 SER A N 1
ATOM 2595 C CA . SER A 1 317 ? 25.326 -8.996 -30.609 1.00 87.00 317 SER A CA 1
ATOM 2596 C C . SER A 1 317 ? 26.642 -9.703 -30.262 1.00 87.00 317 SER A C 1
ATOM 2598 O O . SER A 1 317 ? 26.766 -10.903 -30.492 1.00 87.00 317 SER A O 1
ATOM 2600 N N . ALA A 1 318 ? 27.602 -8.991 -29.666 1.00 88.88 318 ALA A N 1
ATOM 2601 C CA . ALA A 1 318 ? 28.884 -9.552 -29.232 1.00 88.88 318 ALA A CA 1
ATOM 2602 C C . ALA A 1 318 ? 28.780 -10.489 -28.007 1.00 88.88 318 ALA A C 1
ATOM 2604 O O . ALA A 1 318 ? 29.716 -11.234 -27.729 1.00 88.88 318 ALA A O 1
ATOM 2605 N N . ASP A 1 319 ? 27.670 -10.457 -27.263 1.00 90.19 319 ASP A N 1
ATOM 2606 C CA . ASP A 1 319 ? 27.420 -11.332 -26.113 1.00 90.19 319 ASP A CA 1
ATOM 2607 C C . ASP A 1 319 ? 26.524 -12.507 -26.531 1.00 90.19 319 ASP A C 1
ATOM 2609 O O . ASP A 1 319 ? 25.307 -12.509 -26.325 1.00 90.19 319 ASP A O 1
ATOM 2613 N N . THR A 1 320 ? 27.132 -13.511 -27.166 1.00 88.75 320 THR A N 1
ATOM 2614 C CA . THR A 1 320 ? 26.419 -14.651 -27.762 1.00 88.75 320 THR A CA 1
ATOM 2615 C C . THR A 1 320 ? 25.544 -15.389 -26.747 1.00 88.75 320 THR A C 1
ATOM 2617 O O . THR A 1 320 ? 24.405 -15.737 -27.056 1.00 88.75 320 THR A O 1
ATOM 2620 N N . GLN A 1 321 ? 26.029 -15.571 -25.513 1.00 89.81 321 GLN A N 1
ATOM 2621 C CA . GLN A 1 321 ? 25.286 -16.258 -24.452 1.00 89.81 321 GLN A CA 1
ATOM 2622 C C . GLN A 1 321 ? 24.035 -15.470 -24.037 1.00 89.81 321 GLN A C 1
ATOM 2624 O O . GLN A 1 321 ? 22.957 -16.048 -23.860 1.00 89.81 321 GLN A O 1
ATOM 2629 N N . TYR A 1 322 ? 24.154 -14.146 -23.903 1.00 87.88 322 TYR A N 1
ATOM 2630 C CA . TYR A 1 322 ? 23.009 -13.284 -23.628 1.00 87.88 322 TYR A CA 1
ATOM 2631 C C . TYR A 1 322 ? 21.992 -13.318 -24.773 1.00 87.88 322 TYR A C 1
ATOM 2633 O O . TYR A 1 322 ? 20.801 -13.508 -24.525 1.00 87.88 322 TYR A O 1
ATOM 2641 N N . ILE A 1 323 ? 22.444 -13.211 -26.024 1.00 88.88 323 ILE A N 1
ATOM 2642 C CA . ILE A 1 323 ? 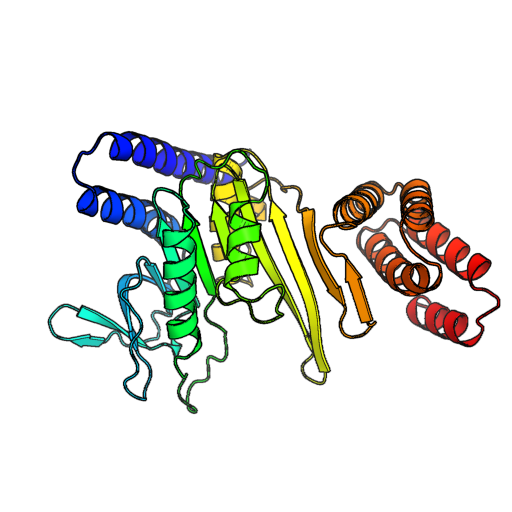21.558 -13.255 -27.195 1.00 88.88 323 ILE A CA 1
ATOM 2643 C C . ILE A 1 323 ? 20.821 -14.594 -27.298 1.00 88.88 323 ILE A C 1
ATOM 2645 O O . ILE A 1 323 ? 19.619 -14.604 -27.563 1.00 88.88 323 ILE A O 1
ATOM 2649 N N . GLU A 1 324 ? 21.483 -15.722 -27.038 1.00 88.62 324 GLU A N 1
ATOM 2650 C CA . GLU A 1 324 ? 20.816 -17.029 -26.987 1.00 88.62 324 GLU A CA 1
ATOM 2651 C C . GLU A 1 324 ? 19.735 -17.088 -25.905 1.00 88.62 324 GLU A C 1
ATOM 2653 O O . GLU A 1 324 ? 18.638 -17.598 -26.151 1.00 88.62 324 GLU A O 1
ATOM 2658 N N . LYS A 1 325 ? 20.009 -16.538 -24.715 1.00 88.00 325 LYS A N 1
ATOM 2659 C CA . LYS A 1 325 ? 19.017 -16.444 -23.636 1.00 88.00 325 LYS A CA 1
ATOM 2660 C C . LYS A 1 325 ? 17.811 -15.608 -24.066 1.00 88.00 325 LYS A C 1
ATOM 2662 O O . LYS A 1 325 ? 16.678 -16.027 -23.852 1.00 88.00 325 LYS A O 1
ATOM 2667 N N . ILE A 1 326 ? 18.043 -14.458 -24.693 1.00 88.88 326 ILE A N 1
ATOM 2668 C CA . ILE A 1 326 ? 16.983 -13.561 -25.170 1.00 88.88 326 ILE A CA 1
ATOM 2669 C C . ILE A 1 326 ? 16.141 -14.233 -26.255 1.00 88.88 326 ILE A C 1
ATOM 2671 O O . ILE A 1 326 ? 14.918 -14.251 -26.147 1.00 88.88 326 ILE A O 1
ATOM 2675 N N . LYS A 1 327 ? 16.772 -14.882 -27.240 1.00 86.25 327 LYS A N 1
ATOM 2676 C CA . LYS A 1 327 ? 16.058 -15.661 -28.263 1.00 86.25 327 LYS A CA 1
ATOM 2677 C C . LYS A 1 327 ? 15.175 -16.745 -27.641 1.00 86.25 327 LYS A C 1
ATOM 2679 O O . LYS A 1 327 ? 14.052 -16.933 -28.086 1.00 86.25 327 LYS A O 1
ATOM 2684 N N . LYS A 1 328 ? 15.629 -17.427 -26.583 1.00 86.81 328 LYS A N 1
ATOM 2685 C CA . LYS A 1 328 ? 14.805 -18.412 -25.851 1.00 86.81 328 LYS A CA 1
ATOM 2686 C C . LYS A 1 328 ? 13.612 -17.780 -25.129 1.00 86.81 328 LYS A C 1
ATOM 2688 O O . LYS A 1 328 ? 12.558 -18.399 -25.072 1.00 86.81 328 LYS A O 1
ATOM 2693 N N . ILE A 1 329 ? 13.764 -16.570 -24.587 1.00 83.44 329 ILE A N 1
ATOM 2694 C CA . ILE A 1 329 ? 12.677 -15.853 -23.899 1.00 83.44 329 ILE A CA 1
ATOM 2695 C C . ILE A 1 329 ? 11.572 -15.446 -24.887 1.00 83.44 329 ILE A C 1
ATOM 2697 O O . ILE A 1 329 ? 10.397 -15.574 -24.554 1.00 83.44 329 ILE A O 1
ATOM 2701 N N . PHE A 1 330 ? 11.943 -15.009 -26.095 1.00 82.50 330 PHE A N 1
ATOM 2702 C CA . PHE A 1 330 ? 11.025 -14.425 -27.086 1.00 82.50 330 PHE A CA 1
ATOM 2703 C C . PHE A 1 330 ? 10.737 -15.318 -28.311 1.00 82.50 330 PHE A C 1
ATOM 2705 O O . PHE A 1 330 ? 10.216 -14.831 -29.303 1.00 82.50 330 PHE A O 1
ATOM 2712 N N . SER A 1 331 ? 11.073 -16.613 -28.286 1.00 74.25 331 SER A N 1
ATOM 2713 C CA . SER A 1 331 ? 10.785 -17.572 -29.384 1.00 74.25 331 SER A CA 1
ATOM 2714 C C . SER A 1 331 ? 9.406 -18.242 -29.272 1.00 74.25 331 SER A C 1
ATOM 2716 O O . SER A 1 331 ? 9.195 -19.338 -29.789 1.00 74.25 331 SER A O 1
ATOM 2718 N N . ARG A 1 332 ? 8.473 -17.586 -28.582 1.00 52.50 332 ARG A N 1
ATOM 2719 C CA . ARG A 1 332 ? 7.053 -17.944 -28.495 1.00 52.50 332 ARG A CA 1
ATOM 2720 C C . ARG A 1 332 ? 6.243 -16.910 -29.251 1.00 52.50 332 ARG A C 1
ATOM 2722 O O . ARG A 1 332 ? 5.166 -17.300 -29.745 1.00 52.50 332 ARG A O 1
#

Radius of gyration: 22.32 Å; chains: 1; bounding box: 53×48×64 Å

InterPro domains:
  IPR046537 Domain of unknown function DUF6602 [PF20247] (23-122)